Protein AF-D3F0Y3-F1 (afdb_monomer)

Organism: Conexibacter woesei (strain DSM 14684 / CCUG 47730 / CIP 108061 / JCM 11494 / NBRC 100937 / ID131577) (NCBI:txid469383)

Mean predicted aligned error: 13.03 Å

Secondary structure (DSSP, 8-state):
-------------------HHHHHHHHHHHHHHHHHHHHHHHHHHHHHTT--TTS------SS----SS-PPPHHHHHHHHHHHHHHHHHHHHHHHHHHHHHHHHHHHHHHHHH-TTSSTT-EEETGGGT--SS-EEEEEETTTHHHHHTT-EEEEEE-------S-S--S-------

Structure (mmCIF, N/CA/C/O backbone):
data_AF-D3F0Y3-F1
#
_entry.id   AF-D3F0Y3-F1
#
loop_
_atom_site.group_PDB
_atom_site.id
_atom_site.type_symbol
_atom_site.label_atom_id
_atom_site.label_alt_id
_atom_site.label_comp_id
_atom_site.label_asym_id
_atom_site.label_entity_id
_atom_site.label_seq_id
_atom_site.pdbx_PDB_ins_code
_atom_site.Cartn_x
_atom_site.Cartn_y
_atom_site.Cartn_z
_atom_site.occupancy
_atom_site.B_iso_or_equiv
_atom_site.auth_seq_id
_atom_site.auth_comp_id
_atom_site.auth_asym_id
_atom_site.auth_atom_id
_atom_site.pdbx_PDB_model_num
ATOM 1 N N . MET A 1 1 ? -73.110 6.733 62.987 1.00 37.97 1 MET A N 1
ATOM 2 C CA . MET A 1 1 ? -72.573 5.367 63.111 1.00 37.97 1 MET A CA 1
ATOM 3 C C . MET A 1 1 ? -72.425 4.852 61.688 1.00 37.97 1 MET A C 1
ATOM 5 O O . MET A 1 1 ? -73.441 4.652 61.049 1.00 37.97 1 MET A O 1
ATOM 9 N N . GLU A 1 2 ? -71.276 4.757 61.039 1.00 37.34 2 GLU A N 1
ATOM 10 C CA . GLU A 1 2 ? -69.860 5.000 61.333 1.00 37.34 2 GLU A CA 1
ATOM 11 C C . GLU A 1 2 ? -69.213 4.967 59.925 1.00 37.34 2 GLU A C 1
ATOM 13 O O . GLU A 1 2 ? -69.544 4.089 59.139 1.00 37.34 2 GLU A O 1
ATOM 18 N N . SER A 1 3 ? -68.598 6.058 59.464 1.00 44.47 3 SER A N 1
ATOM 19 C CA . SER A 1 3 ? -67.136 6.188 59.329 1.00 44.47 3 SER A CA 1
ATOM 20 C C . SER A 1 3 ? -66.546 5.600 58.031 1.00 44.47 3 SER A C 1
ATOM 22 O O . SER A 1 3 ? -66.637 4.401 57.820 1.00 44.47 3 SER A O 1
ATOM 24 N N . VAL A 1 4 ? -65.918 6.491 57.235 1.00 50.75 4 VAL A N 1
ATOM 25 C CA . VAL A 1 4 ? -64.540 6.397 56.680 1.00 50.75 4 VAL A CA 1
ATOM 26 C C . VAL A 1 4 ? -64.285 5.183 55.751 1.00 50.75 4 VAL A C 1
ATOM 28 O O . VAL A 1 4 ? -64.561 4.044 56.083 1.00 50.75 4 VAL A O 1
ATOM 31 N N . ILE A 1 5 ? -63.796 5.339 54.518 1.00 49.31 5 ILE A N 1
ATOM 32 C CA . ILE A 1 5 ? -62.401 5.659 54.187 1.00 49.31 5 ILE A CA 1
ATOM 33 C C . ILE A 1 5 ? -62.346 6.305 52.792 1.00 49.31 5 ILE A C 1
ATOM 35 O O . ILE A 1 5 ? -62.709 5.700 51.784 1.00 49.31 5 ILE A O 1
ATOM 39 N N . ASP A 1 6 ? -61.827 7.527 52.776 1.00 48.00 6 ASP A N 1
ATOM 40 C CA . ASP A 1 6 ? -61.150 8.171 51.656 1.00 48.00 6 ASP A CA 1
ATOM 41 C C . ASP A 1 6 ? -59.886 7.354 51.318 1.00 48.00 6 ASP A C 1
ATOM 43 O O . ASP A 1 6 ? -58.995 7.222 52.160 1.00 48.00 6 ASP A O 1
ATOM 47 N N . GLN A 1 7 ? -59.828 6.726 50.139 1.00 55.19 7 GLN A N 1
ATOM 48 C CA . GLN A 1 7 ? -58.597 6.100 49.648 1.00 55.19 7 GLN A CA 1
ATOM 49 C C . GLN A 1 7 ? -57.903 7.056 48.674 1.00 55.19 7 GLN A C 1
ATOM 51 O O . GLN A 1 7 ? -58.378 7.226 47.548 1.00 55.19 7 GLN A O 1
ATOM 56 N N . PRO A 1 8 ? -56.748 7.638 49.043 1.00 44.31 8 PRO A N 1
ATOM 57 C CA . PRO A 1 8 ? -55.909 8.315 48.075 1.00 44.31 8 PRO A CA 1
ATOM 58 C C . PRO A 1 8 ? -55.282 7.255 47.166 1.00 44.31 8 PRO A C 1
ATOM 60 O O . PRO A 1 8 ? -54.477 6.433 47.606 1.00 44.31 8 PRO A O 1
ATOM 63 N N . MET A 1 9 ? -55.634 7.287 45.881 1.00 37.56 9 MET A N 1
ATOM 64 C CA . MET A 1 9 ? -54.893 6.591 44.830 1.00 37.56 9 MET A CA 1
ATOM 65 C C . MET A 1 9 ? -53.525 7.264 44.708 1.00 37.56 9 MET A C 1
ATOM 67 O O . MET A 1 9 ? -53.317 8.193 43.927 1.00 37.56 9 MET A O 1
ATOM 71 N N . THR A 1 10 ? -52.585 6.825 45.537 1.00 48.41 10 THR A N 1
ATOM 72 C CA . THR A 1 10 ? -51.172 7.130 45.382 1.00 48.41 10 THR A CA 1
ATOM 73 C C . THR A 1 10 ? -50.726 6.540 44.050 1.00 48.41 10 THR A C 1
ATOM 75 O O . THR A 1 10 ? -50.610 5.327 43.881 1.00 48.41 10 THR A O 1
ATOM 78 N N . HIS A 1 11 ? -50.485 7.412 43.071 1.00 44.78 11 HIS A N 1
ATOM 79 C CA . HIS A 1 11 ? -49.671 7.080 41.912 1.00 44.78 11 HIS A CA 1
ATOM 80 C C . HIS A 1 11 ? -48.287 6.693 42.433 1.00 44.78 11 HIS A C 1
ATOM 82 O O . HIS A 1 11 ? -47.424 7.545 42.634 1.00 44.78 11 HIS A O 1
ATOM 88 N N . ALA A 1 12 ? -48.098 5.401 42.703 1.00 49.62 12 ALA A N 1
ATOM 89 C CA . ALA A 1 12 ? -46.791 4.828 42.931 1.00 49.62 12 ALA A CA 1
ATOM 90 C C . ALA A 1 12 ? -45.991 5.063 41.651 1.00 49.62 12 ALA A C 1
ATOM 92 O O . ALA A 1 12 ? -46.172 4.384 40.639 1.00 49.62 12 ALA A O 1
ATOM 93 N N . THR A 1 13 ? -45.138 6.078 41.688 1.00 50.03 13 THR A N 1
ATOM 94 C CA . THR A 1 13 ? -44.023 6.245 40.773 1.00 50.03 13 THR A CA 1
ATOM 95 C C . THR A 1 13 ? -43.267 4.923 40.778 1.00 50.03 13 THR A C 1
ATOM 97 O O . THR A 1 13 ? -42.561 4.598 41.730 1.00 50.03 13 THR A O 1
ATOM 100 N N . HIS A 1 14 ? -43.467 4.111 39.739 1.00 54.00 14 HIS A N 1
ATOM 101 C CA . HIS A 1 14 ? -42.553 3.028 39.417 1.00 54.00 14 HIS A CA 1
ATOM 102 C C . HIS A 1 14 ? -41.219 3.682 39.089 1.00 54.00 14 HIS A C 1
ATOM 104 O O . HIS A 1 14 ? -40.963 4.070 37.947 1.00 54.00 14 HIS A O 1
ATOM 110 N N . ASP A 1 15 ? -40.400 3.849 40.123 1.00 48.84 15 ASP A N 1
ATOM 111 C CA . ASP A 1 15 ? -38.988 4.103 39.962 1.00 48.84 15 ASP A CA 1
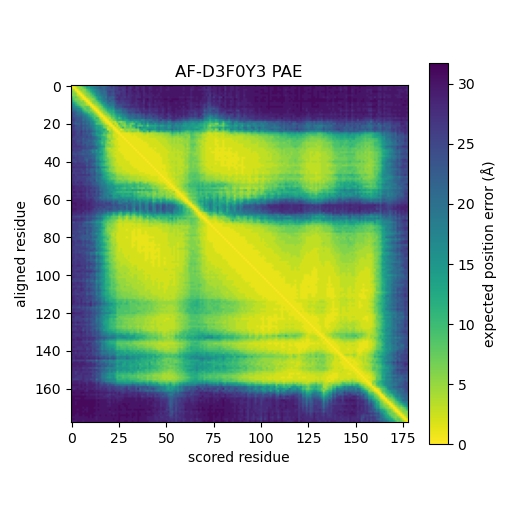ATOM 112 C C . ASP A 1 15 ? -38.444 2.939 39.136 1.00 48.84 15 ASP A C 1
ATOM 114 O O . ASP A 1 15 ? -38.472 1.772 39.539 1.00 48.84 15 ASP A O 1
ATOM 118 N N . ARG A 1 16 ? -38.118 3.240 37.881 1.00 58.75 16 ARG A N 1
ATOM 119 C CA . ARG A 1 16 ? -37.807 2.264 36.840 1.00 58.75 16 ARG A CA 1
ATOM 120 C C . ARG A 1 16 ? -36.371 1.790 37.062 1.00 58.75 16 ARG A C 1
ATOM 122 O O . ARG A 1 16 ? -35.486 2.058 36.255 1.00 58.75 16 ARG A O 1
ATOM 129 N N . VAL A 1 17 ? -36.126 1.102 38.174 1.00 61.03 17 VAL A N 1
ATOM 130 C CA . VAL A 1 17 ? -34.828 0.494 38.469 1.00 61.03 17 VAL A CA 1
ATOM 131 C C . VAL A 1 17 ? -34.650 -0.671 37.501 1.00 61.03 17 VAL A C 1
ATOM 133 O O . VAL A 1 17 ? -35.243 -1.739 37.654 1.00 61.03 17 VAL A O 1
ATOM 136 N N . ALA A 1 18 ? -33.879 -0.441 36.438 1.00 62.22 18 ALA A N 1
ATOM 137 C CA . ALA A 1 18 ? -33.505 -1.495 35.509 1.00 62.22 18 ALA A CA 1
ATOM 138 C C . ALA A 1 18 ? -32.805 -2.629 36.282 1.00 62.22 18 ALA A C 1
ATOM 140 O O . ALA A 1 18 ? -31.999 -2.357 37.176 1.00 62.22 18 ALA A O 1
ATOM 141 N N . PRO A 1 19 ? -33.086 -3.902 35.963 1.00 64.31 19 PRO A N 1
ATOM 142 C CA . PRO A 1 19 ? -32.527 -5.003 36.726 1.00 64.31 19 PRO A CA 1
ATOM 143 C C . PRO A 1 19 ? -31.003 -5.080 36.543 1.00 64.31 19 PRO A C 1
ATOM 145 O O . PRO A 1 19 ? -30.489 -4.976 35.431 1.00 64.31 19 PRO A O 1
ATOM 148 N N . VAL A 1 20 ? -30.285 -5.298 37.648 1.00 66.25 20 VAL A N 1
ATOM 149 C CA . VAL A 1 20 ? -28.810 -5.271 37.755 1.00 66.25 20 VAL A CA 1
ATOM 150 C C . VAL A 1 20 ? -28.099 -6.205 36.763 1.00 66.25 20 VAL A C 1
ATOM 152 O O . VAL A 1 20 ? -27.000 -5.910 36.307 1.00 66.25 20 VAL A O 1
ATOM 155 N N . TRP A 1 21 ? -28.721 -7.314 36.356 1.00 59.28 21 TRP A N 1
ATOM 156 C CA . TRP A 1 21 ? -28.137 -8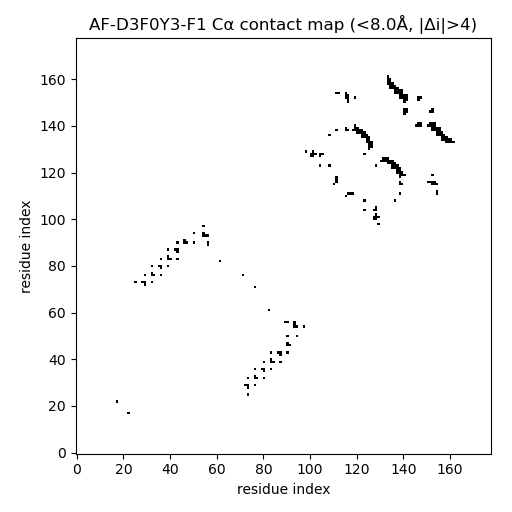.199 35.343 1.00 59.28 21 TRP A CA 1
ATOM 157 C C . TRP A 1 21 ? -27.986 -7.512 33.977 1.00 59.28 21 TRP A C 1
ATOM 159 O O . TRP A 1 21 ? -27.002 -7.759 33.287 1.00 59.28 21 TRP A O 1
ATOM 169 N N . ARG A 1 22 ? -28.898 -6.598 33.610 1.00 72.62 22 ARG A N 1
ATOM 170 C CA . ARG A 1 22 ? -28.839 -5.858 32.340 1.00 72.62 22 ARG A CA 1
ATOM 171 C C . ARG A 1 22 ? -27.674 -4.868 32.336 1.00 72.62 22 ARG A C 1
ATOM 173 O O . ARG A 1 22 ? -27.013 -4.712 31.318 1.00 72.62 22 ARG A O 1
ATOM 180 N N . THR A 1 23 ? -27.391 -4.229 33.472 1.00 73.75 23 THR A N 1
ATOM 181 C CA . THR A 1 23 ? -26.266 -3.288 33.596 1.00 73.75 23 THR A CA 1
ATOM 182 C C . THR A 1 23 ? -24.918 -4.007 33.683 1.00 73.75 23 THR A C 1
ATOM 184 O O . THR A 1 23 ? -23.934 -3.516 33.130 1.00 73.75 23 THR A O 1
ATOM 187 N N . ILE A 1 24 ? -24.861 -5.186 34.317 1.00 75.00 24 ILE A N 1
ATOM 188 C CA . ILE A 1 24 ? -23.666 -6.048 34.328 1.00 75.00 24 ILE A CA 1
ATOM 189 C C . ILE A 1 24 ? -23.347 -6.557 32.917 1.00 75.00 24 ILE A C 1
ATOM 191 O O . ILE A 1 24 ? -22.182 -6.510 32.514 1.00 75.00 24 ILE A O 1
ATOM 195 N N . ASP A 1 25 ? -24.360 -6.995 32.166 1.00 85.94 25 ASP A N 1
ATOM 196 C CA . ASP A 1 25 ? -24.207 -7.453 30.782 1.00 85.94 25 ASP A CA 1
ATOM 197 C C . ASP A 1 25 ? -23.761 -6.306 29.862 1.00 85.94 25 ASP A C 1
ATOM 199 O O . ASP A 1 25 ? -22.777 -6.426 29.135 1.00 85.94 25 ASP A O 1
ATOM 203 N N . GLU A 1 26 ? -24.360 -5.119 30.000 1.00 88.88 26 GLU A N 1
ATOM 204 C CA . GLU A 1 26 ? -23.919 -3.936 29.255 1.00 88.88 26 GLU A CA 1
ATOM 205 C C . GLU A 1 26 ? -22.475 -3.535 29.602 1.00 88.88 26 GLU A C 1
ATOM 207 O O . GLU A 1 26 ? -21.684 -3.201 28.717 1.00 88.88 26 GLU A O 1
ATOM 212 N N . ALA A 1 27 ? -22.088 -3.596 30.880 1.00 88.38 27 ALA A N 1
ATOM 213 C CA . ALA A 1 27 ? -20.715 -3.321 31.293 1.00 88.38 27 ALA A CA 1
ATOM 214 C C . ALA A 1 27 ? -19.728 -4.348 30.715 1.00 88.38 27 ALA A C 1
ATOM 216 O O . ALA A 1 27 ? -18.614 -3.976 30.332 1.00 88.38 27 ALA A O 1
ATOM 217 N N . ALA A 1 28 ? -20.118 -5.623 30.630 1.00 91.12 28 ALA A N 1
ATOM 218 C CA . ALA A 1 28 ? -19.328 -6.667 29.985 1.00 91.12 28 ALA A CA 1
ATOM 219 C C . ALA A 1 28 ? -19.212 -6.436 28.471 1.00 91.12 28 ALA A C 1
ATOM 221 O O . ALA A 1 28 ? -18.095 -6.402 27.953 1.00 91.12 28 ALA A O 1
ATOM 222 N N . ALA A 1 29 ? -20.325 -6.170 27.785 1.00 92.06 29 ALA A N 1
ATOM 223 C CA . ALA A 1 29 ? -20.359 -5.846 26.360 1.00 92.06 29 ALA A CA 1
ATOM 224 C C . ALA A 1 29 ? -19.486 -4.625 26.035 1.00 92.06 29 ALA A C 1
ATOM 226 O O . ALA A 1 29 ? -18.678 -4.651 25.105 1.00 92.06 29 ALA A O 1
ATOM 227 N N . ARG A 1 30 ? -19.557 -3.580 26.867 1.00 93.75 30 ARG A N 1
ATOM 228 C CA . ARG A 1 30 ? -18.729 -2.377 26.738 1.00 93.75 30 ARG A CA 1
ATOM 229 C C . ARG A 1 30 ? -17.237 -2.679 26.876 1.00 93.75 30 ARG A C 1
ATOM 231 O O . ARG A 1 30 ? -16.447 -2.142 26.103 1.00 93.75 30 ARG A O 1
ATOM 238 N N . ARG A 1 31 ? -16.834 -3.518 27.841 1.00 93.38 31 ARG A N 1
ATOM 239 C CA . ARG A 1 31 ? -15.428 -3.944 27.990 1.00 93.38 31 ARG A CA 1
ATOM 240 C C . ARG A 1 31 ? -14.949 -4.704 26.753 1.00 93.38 31 ARG A C 1
ATOM 242 O O . ARG A 1 31 ? -13.877 -4.394 26.243 1.00 93.38 31 ARG A O 1
ATOM 249 N N . THR A 1 32 ? -15.761 -5.626 26.240 1.00 95.56 32 THR A N 1
ATOM 250 C CA . THR A 1 32 ? -15.446 -6.388 25.025 1.00 95.56 32 THR A CA 1
ATOM 251 C C . THR A 1 32 ? -15.288 -5.480 23.807 1.00 95.56 32 THR A C 1
ATOM 253 O O . THR A 1 32 ? -14.291 -5.589 23.097 1.00 95.56 32 THR A O 1
ATOM 256 N N . LEU A 1 33 ? -16.218 -4.547 23.573 1.00 94.94 33 LEU A N 1
ATOM 257 C CA . LEU A 1 33 ? -16.119 -3.612 22.447 1.00 94.94 33 LEU A CA 1
ATOM 258 C C . LEU A 1 33 ? -14.893 -2.705 22.550 1.00 94.94 33 LEU A C 1
ATOM 260 O O . LEU A 1 33 ? -14.225 -2.482 21.547 1.00 94.94 33 LEU A O 1
ATOM 264 N N . ARG A 1 34 ? -14.551 -2.217 23.748 1.00 94.38 34 ARG A N 1
ATOM 265 C CA . ARG A 1 34 ? -13.326 -1.423 23.943 1.00 94.38 34 ARG A CA 1
ATOM 266 C C . ARG A 1 34 ? -12.070 -2.213 23.591 1.00 94.38 34 ARG A C 1
ATOM 268 O O . ARG A 1 34 ? -11.218 -1.680 22.894 1.00 94.38 34 ARG A O 1
ATOM 275 N N . ALA A 1 35 ? -11.994 -3.480 23.996 1.00 96.38 35 ALA A N 1
ATOM 276 C CA . ALA A 1 35 ? -10.880 -4.349 23.621 1.00 96.38 35 ALA A CA 1
ATOM 277 C C . ALA A 1 35 ? -10.813 -4.587 22.098 1.00 96.38 35 ALA A C 1
ATOM 279 O O . ALA A 1 35 ? -9.729 -4.655 21.523 1.00 96.38 35 ALA A O 1
ATOM 280 N N . GLN A 1 36 ? -11.964 -4.687 21.421 1.00 97.38 36 GLN A N 1
ATOM 281 C CA . GLN A 1 36 ? -12.012 -4.780 19.956 1.00 97.38 36 GLN A CA 1
ATOM 282 C C . GLN A 1 36 ? -11.519 -3.494 19.283 1.00 97.38 36 GLN A C 1
ATOM 284 O O . GLN A 1 36 ? -10.718 -3.572 18.354 1.00 97.38 36 GLN A O 1
ATOM 289 N N . VAL A 1 37 ? -11.965 -2.329 19.760 1.00 94.88 37 VAL A N 1
ATOM 290 C CA . VAL A 1 37 ? -11.523 -1.014 19.269 1.00 94.88 37 VAL A CA 1
ATOM 291 C C . VAL A 1 37 ? -10.014 -0.863 19.442 1.00 94.88 37 VAL A C 1
ATOM 293 O O . VAL A 1 37 ? -9.325 -0.616 18.459 1.00 94.88 37 VAL A O 1
ATOM 296 N N . GLU A 1 38 ? -9.484 -1.124 20.637 1.00 95.94 38 GLU A N 1
ATOM 297 C CA . GLU A 1 38 ? -8.045 -1.040 20.925 1.00 95.94 38 GLU A CA 1
ATOM 298 C C . GLU A 1 38 ? -7.217 -1.938 19.993 1.00 95.94 38 GLU A C 1
ATOM 300 O O . GLU A 1 38 ? -6.177 -1.532 19.462 1.00 95.94 38 GLU A O 1
ATOM 305 N N . LYS A 1 39 ? -7.699 -3.160 19.734 1.00 97.56 39 LYS A N 1
ATOM 306 C CA . LYS A 1 39 ? -7.061 -4.076 18.786 1.00 97.56 39 LYS A CA 1
ATOM 307 C C . LYS A 1 39 ? -7.046 -3.500 17.367 1.00 97.56 39 LYS A C 1
ATOM 309 O O . LYS A 1 39 ? -6.000 -3.530 16.719 1.00 97.56 39 LYS A O 1
ATOM 314 N N . LEU A 1 40 ? -8.177 -2.985 16.885 1.00 96.44 40 LEU A N 1
ATOM 315 C CA . LEU A 1 40 ? -8.288 -2.409 15.542 1.00 96.44 40 LEU A CA 1
ATOM 316 C C . LEU A 1 40 ? -7.430 -1.148 15.386 1.00 96.44 40 LEU A C 1
ATOM 318 O O . LEU A 1 40 ? -6.735 -1.018 14.382 1.00 96.44 40 LEU A O 1
ATOM 322 N N . GLU A 1 41 ? -7.418 -0.260 16.381 1.00 94.81 41 GLU A N 1
ATOM 323 C CA . GLU A 1 41 ? -6.560 0.932 16.403 1.00 94.81 41 GLU A CA 1
ATOM 324 C C . GLU A 1 41 ? -5.080 0.549 16.354 1.00 94.81 41 GLU A C 1
ATOM 326 O O . GLU A 1 41 ? -4.318 1.102 15.561 1.00 94.81 41 GLU A O 1
ATOM 331 N N . THR A 1 42 ? -4.682 -0.450 17.146 1.00 96.56 42 THR A N 1
ATOM 332 C CA . THR A 1 42 ? -3.309 -0.968 17.153 1.00 96.56 42 THR A CA 1
ATOM 333 C C . THR A 1 42 ? -2.921 -1.546 15.793 1.00 96.56 42 THR A C 1
ATOM 335 O O . THR A 1 42 ? -1.826 -1.287 15.289 1.00 96.56 42 THR A O 1
ATOM 338 N N . GLU A 1 43 ? -3.797 -2.342 15.179 1.00 96.50 43 GLU A N 1
ATOM 339 C CA . GLU A 1 43 ? -3.556 -2.908 13.848 1.00 96.50 43 GLU A CA 1
ATOM 340 C C . GLU A 1 43 ? -3.474 -1.822 12.770 1.00 96.50 43 GLU A C 1
ATOM 342 O O . GLU A 1 43 ? -2.580 -1.874 11.922 1.00 96.50 43 GLU A O 1
ATOM 347 N N . LEU A 1 44 ? -4.355 -0.822 12.826 1.00 93.19 44 LEU A N 1
ATOM 348 C CA . LEU A 1 44 ? -4.355 0.303 11.898 1.00 93.19 44 LEU A CA 1
ATOM 349 C C . LEU A 1 44 ? -3.063 1.115 12.031 1.00 93.19 44 LEU A C 1
ATOM 351 O O . LEU A 1 44 ? -2.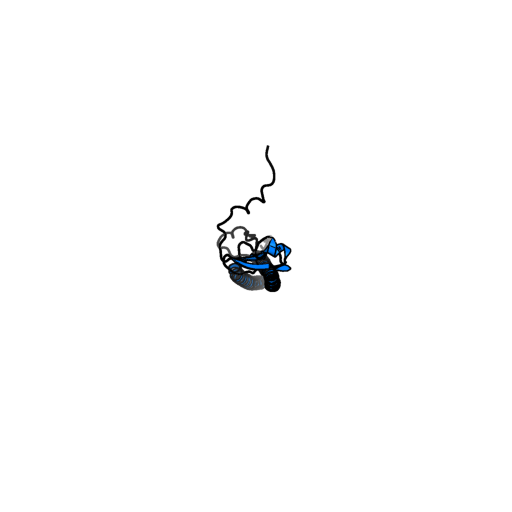369 1.304 11.036 1.00 93.19 44 LEU A O 1
ATOM 355 N N . ALA A 1 45 ? -2.673 1.492 13.252 1.00 91.31 45 ALA A N 1
ATOM 356 C CA . ALA A 1 45 ? -1.441 2.234 13.520 1.00 91.31 45 ALA A CA 1
ATOM 357 C C . ALA A 1 45 ? -0.190 1.514 12.985 1.00 91.31 45 ALA A C 1
ATOM 359 O O . ALA A 1 45 ? 0.697 2.149 12.412 1.00 91.31 45 ALA A O 1
ATOM 360 N N . ARG A 1 46 ? -0.134 0.178 13.105 1.00 94.69 46 ARG A N 1
ATOM 361 C CA . ARG A 1 46 ? 0.962 -0.635 12.545 1.00 94.69 46 ARG A CA 1
ATOM 362 C C . ARG A 1 46 ? 1.034 -0.558 11.022 1.00 94.69 46 ARG A C 1
ATOM 364 O O . ARG A 1 46 ? 2.132 -0.544 10.469 1.00 94.69 46 ARG A O 1
ATOM 371 N N . LEU A 1 47 ? -0.107 -0.547 10.335 1.00 92.75 47 LEU A N 1
ATOM 372 C CA . LEU A 1 47 ? -0.134 -0.485 8.873 1.00 92.75 47 LEU A CA 1
ATOM 373 C C . LEU A 1 47 ? 0.085 0.930 8.341 1.00 92.75 47 LEU A C 1
ATOM 375 O O . LEU A 1 47 ? 0.670 1.065 7.267 1.00 92.75 47 LEU A O 1
ATOM 379 N N . THR A 1 48 ? -0.290 1.966 9.092 1.00 87.94 48 THR A N 1
ATOM 380 C CA . THR A 1 48 ? -0.144 3.365 8.667 1.00 87.94 48 THR A CA 1
ATOM 381 C C . THR A 1 48 ? 1.295 3.746 8.323 1.00 87.94 48 THR A C 1
ATOM 383 O O . THR A 1 48 ? 1.520 4.477 7.365 1.00 87.94 48 THR A O 1
ATOM 386 N N . VAL A 1 49 ? 2.293 3.177 9.005 1.00 89.81 49 VAL A N 1
ATOM 387 C CA . VAL A 1 49 ? 3.721 3.425 8.709 1.00 89.81 49 VAL A CA 1
ATOM 388 C C . VAL A 1 49 ? 4.132 2.952 7.304 1.00 89.81 49 VAL A C 1
ATOM 390 O O . VAL A 1 49 ? 5.116 3.431 6.747 1.00 89.81 49 VAL A O 1
ATOM 393 N N . ARG A 1 50 ? 3.391 2.014 6.702 1.00 89.12 50 ARG A N 1
ATOM 394 C CA . ARG A 1 50 ? 3.685 1.468 5.365 1.00 89.12 50 ARG A CA 1
ATOM 395 C C . ARG A 1 50 ? 3.051 2.270 4.232 1.00 89.12 50 ARG A C 1
ATOM 397 O O . ARG A 1 50 ? 3.303 1.956 3.068 1.00 89.12 50 ARG A O 1
ATOM 404 N N . ILE A 1 51 ? 2.202 3.232 4.565 1.00 88.06 51 ILE A N 1
ATOM 405 C CA . ILE A 1 51 ? 1.379 3.967 3.613 1.00 88.06 51 ILE A CA 1
ATOM 406 C C . ILE A 1 51 ? 2.182 5.132 3.052 1.00 88.06 51 ILE A C 1
ATOM 408 O O . ILE A 1 51 ? 2.907 5.828 3.759 1.00 88.06 51 ILE A O 1
ATOM 412 N N . THR A 1 52 ? 2.047 5.333 1.752 1.00 82.94 52 THR A N 1
ATOM 413 C CA . THR A 1 52 ? 2.676 6.409 0.994 1.00 82.94 52 THR A CA 1
ATOM 414 C C . THR A 1 52 ? 1.596 7.334 0.429 1.00 82.94 52 THR A C 1
ATOM 416 O O . THR A 1 52 ? 0.467 6.888 0.241 1.00 82.94 52 THR A O 1
ATOM 419 N N . PRO A 1 53 ? 1.910 8.590 0.057 1.00 78.94 53 PRO A N 1
ATOM 420 C CA . PRO A 1 53 ? 0.940 9.483 -0.591 1.00 78.94 53 PRO A CA 1
ATOM 421 C C . PRO A 1 53 ? 0.320 8.939 -1.891 1.00 78.94 53 PRO A C 1
ATOM 423 O O . PRO A 1 53 ? -0.652 9.494 -2.390 1.00 78.94 53 PRO A O 1
ATOM 426 N N . ARG A 1 54 ? 0.900 7.880 -2.473 1.00 77.00 54 ARG A N 1
ATOM 427 C CA . ARG A 1 54 ? 0.389 7.205 -3.672 1.00 77.00 54 ARG A CA 1
ATOM 428 C C . ARG A 1 54 ? -0.697 6.173 -3.356 1.00 77.00 54 ARG A C 1
ATOM 430 O O . ARG A 1 54 ? -1.453 5.799 -4.248 1.00 77.00 54 ARG A O 1
ATOM 437 N N . ASP A 1 55 ? -0.767 5.707 -2.116 1.00 81.25 55 ASP A N 1
ATOM 438 C CA . ASP A 1 55 ? -1.845 4.847 -1.655 1.00 81.25 55 ASP A CA 1
ATOM 439 C C . ASP A 1 55 ? -3.066 5.761 -1.440 1.00 81.25 55 ASP A C 1
ATOM 441 O O . ASP A 1 55 ? -3.090 6.557 -0.503 1.00 81.25 55 ASP A O 1
ATOM 445 N N . ALA A 1 56 ? -4.035 5.719 -2.363 1.00 75.00 56 ALA A N 1
ATOM 446 C CA . ALA A 1 56 ? -5.208 6.601 -2.412 1.00 75.00 56 ALA A CA 1
ATOM 447 C C . ALA A 1 56 ? -6.216 6.295 -1.287 1.00 75.00 56 ALA A C 1
ATOM 449 O O . ALA A 1 56 ? -7.335 5.844 -1.524 1.00 75.00 56 ALA A O 1
ATOM 450 N N . ILE A 1 57 ? -5.785 6.493 -0.045 1.00 78.81 57 ILE A N 1
ATOM 451 C CA . ILE A 1 57 ? -6.541 6.183 1.162 1.00 78.81 57 ILE A CA 1
ATOM 452 C C . ILE A 1 57 ? -7.168 7.473 1.682 1.00 78.81 57 ILE A C 1
ATOM 454 O O . ILE A 1 57 ? -6.471 8.454 1.949 1.00 78.81 57 ILE A O 1
ATOM 458 N N . ASP A 1 58 ? -8.489 7.460 1.833 1.00 77.00 58 ASP A N 1
ATOM 459 C CA . ASP A 1 58 ? -9.224 8.544 2.474 1.00 77.00 58 ASP A CA 1
ATOM 460 C C . ASP A 1 58 ? -9.027 8.488 3.996 1.00 77.00 58 ASP A C 1
ATOM 462 O O . ASP A 1 58 ? -9.508 7.579 4.674 1.00 77.00 58 ASP A O 1
ATOM 466 N N . TRP A 1 59 ? -8.304 9.475 4.528 1.00 71.12 59 TRP A N 1
ATOM 467 C CA . TRP A 1 59 ? -8.069 9.650 5.965 1.00 71.12 59 TRP A CA 1
ATOM 468 C C . TRP A 1 59 ? -9.037 10.631 6.621 1.00 71.12 59 TRP A C 1
ATOM 470 O O . TRP A 1 59 ? -8.860 10.963 7.797 1.00 71.12 59 TRP A O 1
ATOM 480 N N . SER A 1 60 ? -10.034 11.123 5.881 1.00 68.19 60 SER A N 1
ATOM 481 C CA . SER A 1 60 ? -10.981 12.099 6.403 1.00 68.19 60 SER A CA 1
ATOM 482 C C . SER A 1 60 ? -11.646 11.548 7.665 1.00 68.19 60 SER A C 1
ATOM 484 O O . SER A 1 60 ? -12.116 10.405 7.668 1.00 68.19 60 SER A O 1
ATOM 486 N N . PRO A 1 61 ? -11.693 12.319 8.766 1.00 59.09 61 PRO A N 1
ATOM 487 C CA . PRO A 1 61 ? -12.370 11.878 9.974 1.00 59.09 61 PRO A CA 1
ATOM 488 C C . PRO A 1 61 ? -13.853 11.631 9.670 1.00 59.09 61 PRO A C 1
ATOM 490 O O . PRO A 1 61 ? -14.630 12.572 9.539 1.00 59.09 61 PRO A O 1
ATOM 493 N N . ARG A 1 62 ? -14.263 10.361 9.570 1.00 64.56 62 ARG A N 1
ATOM 494 C CA . ARG A 1 62 ? -15.679 9.992 9.371 1.00 64.56 62 ARG A CA 1
ATOM 495 C C . ARG A 1 62 ? -16.534 10.226 10.619 1.00 64.56 62 ARG A C 1
ATOM 497 O O . ARG A 1 62 ? -17.756 10.269 10.542 1.00 64.56 62 ARG A O 1
ATOM 504 N N . MET A 1 63 ? -15.889 10.440 11.764 1.00 57.06 63 MET A N 1
ATOM 505 C CA . MET A 1 63 ? -16.513 10.863 13.012 1.00 57.06 63 MET A CA 1
ATOM 506 C C . MET A 1 63 ? -15.997 12.259 13.362 1.00 57.06 63 MET A C 1
ATOM 508 O O . MET A 1 63 ? -14.806 12.447 13.614 1.00 57.06 63 MET A O 1
ATOM 512 N N . SER A 1 64 ? -16.899 13.243 13.363 1.00 49.62 64 SER A N 1
ATOM 513 C CA . SER A 1 64 ? -16.642 14.582 13.893 1.00 49.62 64 SER A CA 1
ATOM 514 C C . SER A 1 64 ? -16.061 14.489 15.303 1.00 49.62 64 SER A C 1
ATOM 516 O O . SER A 1 64 ? -16.504 13.656 16.093 1.00 49.62 64 SER A O 1
ATOM 518 N N . ALA A 1 65 ? -15.085 15.354 15.587 1.00 51.47 65 ALA A N 1
ATOM 519 C CA . ALA A 1 65 ? -14.474 15.603 16.889 1.00 51.47 65 ALA A CA 1
ATOM 520 C C . ALA A 1 65 ? -15.290 15.047 18.072 1.00 51.47 65 ALA A C 1
ATOM 522 O O . ALA A 1 65 ? -16.386 15.518 18.394 1.00 51.47 65 ALA A O 1
ATOM 523 N N . LEU A 1 66 ? -14.751 14.003 18.702 1.00 55.53 66 LEU A N 1
ATOM 524 C CA . LEU A 1 66 ? -15.304 13.430 19.920 1.00 55.53 66 LEU A CA 1
ATOM 525 C C . LEU A 1 66 ? -15.501 14.550 20.950 1.00 55.53 66 LEU A C 1
ATOM 527 O O . LEU A 1 66 ? -14.577 15.282 21.299 1.00 55.53 66 LEU A O 1
ATOM 531 N N . HIS A 1 67 ? -16.746 14.705 21.389 1.00 61.81 67 HIS A N 1
ATOM 532 C CA . HIS A 1 67 ? -17.167 15.741 22.320 1.00 61.81 67 HIS A CA 1
ATOM 533 C C . HIS A 1 67 ? -16.658 15.406 23.726 1.00 61.81 67 HIS A C 1
ATOM 535 O O . HIS A 1 67 ? -17.291 14.602 24.408 1.00 61.81 67 HIS A O 1
ATOM 541 N N . GLY A 1 68 ? -15.552 16.030 24.145 1.00 63.69 68 GLY A N 1
ATOM 542 C CA . GLY A 1 68 ? -15.072 16.082 25.532 1.00 63.69 68 GLY A CA 1
ATOM 543 C C . GLY A 1 68 ? -14.798 14.733 26.228 1.00 63.69 68 GLY A C 1
ATOM 544 O O . GLY A 1 68 ? -15.026 13.657 25.676 1.00 63.69 68 GLY A O 1
ATOM 545 N N . PRO A 1 69 ? -14.289 14.761 27.472 1.00 69.81 69 PRO A N 1
ATOM 546 C CA . PRO A 1 69 ? -14.079 13.557 28.269 1.00 69.81 69 PRO A CA 1
ATOM 547 C C . PRO A 1 69 ? -15.426 12.996 28.752 1.00 69.81 69 PRO A C 1
ATOM 549 O O . PRO A 1 69 ? -15.920 13.354 29.819 1.00 69.81 69 PRO A O 1
ATOM 552 N N . ARG A 1 70 ? -16.031 12.102 27.961 1.00 80.12 70 ARG A N 1
ATOM 553 C CA . ARG A 1 70 ? -17.248 11.362 28.330 1.00 80.12 70 ARG A CA 1
ATOM 554 C C . ARG A 1 70 ? -17.100 9.865 28.095 1.00 80.12 70 ARG A C 1
ATOM 556 O O . ARG A 1 70 ? -16.374 9.421 27.208 1.00 80.12 70 ARG A O 1
ATOM 563 N N . LEU A 1 71 ? -17.827 9.074 28.879 1.00 78.50 71 LEU A N 1
ATOM 564 C CA . LEU A 1 71 ? -17.946 7.641 28.629 1.00 78.50 71 LEU A CA 1
ATOM 565 C C . LEU A 1 71 ? -18.837 7.417 27.402 1.00 78.50 71 LEU A C 1
ATOM 567 O O . LEU A 1 71 ? -19.992 7.831 27.391 1.00 78.50 71 LEU A O 1
ATOM 571 N N . LEU A 1 72 ? -18.293 6.748 26.386 1.00 84.12 72 LEU A N 1
ATOM 572 C CA . LEU A 1 72 ? -19.045 6.339 25.201 1.00 84.12 72 LEU A CA 1
ATOM 573 C C . LEU A 1 72 ? -20.084 5.264 25.541 1.00 84.12 72 LEU A C 1
ATOM 575 O O . LEU A 1 72 ? -19.789 4.320 26.288 1.00 84.12 72 LEU A O 1
ATOM 579 N N . GLY A 1 73 ? -21.276 5.405 24.960 1.00 85.38 73 GLY A N 1
ATOM 580 C CA . GLY A 1 73 ? -22.319 4.381 24.984 1.00 85.38 73 GLY A CA 1
ATOM 581 C C . GLY A 1 73 ? -21.991 3.184 24.082 1.00 85.38 73 GLY A C 1
ATOM 582 O O . GLY A 1 73 ? -21.063 3.231 23.274 1.00 85.38 73 GLY A O 1
ATOM 583 N N . LEU A 1 74 ? -22.774 2.104 24.193 1.00 90.50 74 LEU A N 1
ATOM 584 C CA . LEU A 1 74 ? -22.549 0.867 23.429 1.00 90.50 74 LEU A CA 1
ATOM 585 C C . LEU A 1 74 ? -22.604 1.103 21.908 1.00 90.50 74 LEU A C 1
ATOM 587 O O . LEU A 1 74 ? -21.637 0.815 21.213 1.00 90.50 74 LEU A O 1
ATOM 591 N N . GLY A 1 75 ? -23.668 1.743 21.411 1.00 88.94 75 GLY A N 1
ATOM 592 C CA . GLY A 1 75 ? -23.817 2.045 19.980 1.00 88.94 75 GLY A CA 1
ATOM 593 C C . GLY A 1 75 ? -22.824 3.085 19.439 1.00 88.94 75 GLY A C 1
ATOM 594 O O . GLY A 1 75 ? -22.652 3.227 18.232 1.00 88.94 75 GLY A O 1
ATOM 595 N N . GLU A 1 76 ? -22.149 3.846 20.305 1.00 89.69 76 GLU A N 1
ATOM 596 C CA . GLU A 1 76 ? -21.024 4.691 19.884 1.00 89.69 76 GLU A CA 1
ATOM 597 C C . GLU A 1 76 ? -19.759 3.859 19.687 1.00 89.69 76 GLU A C 1
ATOM 599 O O . GLU A 1 76 ? -19.072 4.029 18.684 1.00 89.69 76 GLU A O 1
ATOM 604 N N . LEU A 1 77 ? -19.486 2.922 20.599 1.00 92.06 77 LEU A N 1
ATOM 605 C CA . LEU A 1 77 ? -18.365 1.993 20.468 1.00 92.06 77 LEU A CA 1
ATOM 606 C C . LEU A 1 77 ? -18.518 1.066 19.259 1.00 92.06 77 LEU A C 1
ATOM 608 O O . LEU A 1 77 ? -17.530 0.804 18.582 1.00 92.06 77 LEU A O 1
ATOM 612 N N . GLU A 1 78 ? -19.732 0.600 18.960 1.00 93.38 78 GLU A N 1
ATOM 613 C CA . GLU A 1 78 ? -20.004 -0.206 17.761 1.00 93.38 78 GLU A CA 1
ATOM 614 C C . GLU A 1 78 ? -19.720 0.578 16.481 1.00 93.38 78 GLU A C 1
ATOM 616 O O . GLU A 1 78 ? -19.001 0.089 15.617 1.00 93.38 78 GLU A O 1
ATOM 621 N N . ARG A 1 79 ? -20.186 1.832 16.396 1.00 91.69 79 ARG A N 1
ATOM 622 C CA . ARG A 1 79 ? -19.893 2.700 15.246 1.00 91.69 79 ARG A CA 1
ATOM 623 C C . ARG A 1 79 ? -18.397 2.945 15.069 1.00 91.69 79 ARG A C 1
ATOM 625 O O . ARG A 1 79 ? -17.911 2.896 13.945 1.00 91.69 79 ARG A O 1
ATOM 632 N N . ILE A 1 80 ? -17.666 3.177 16.161 1.00 91.25 80 ILE A N 1
ATOM 633 C CA . ILE A 1 80 ? -16.205 3.343 16.115 1.00 91.25 80 ILE A CA 1
ATOM 634 C C . ILE A 1 80 ? -15.528 2.050 15.654 1.00 91.25 80 ILE A C 1
ATOM 636 O O . ILE A 1 80 ? -14.647 2.097 14.799 1.00 91.25 80 ILE A O 1
ATOM 640 N N . ARG A 1 81 ? -15.939 0.893 16.184 1.00 93.06 81 ARG A N 1
ATOM 641 C CA . ARG A 1 81 ? -15.423 -0.412 15.753 1.00 93.06 81 ARG A CA 1
ATOM 642 C C . ARG A 1 81 ? -15.636 -0.615 14.254 1.00 93.06 81 ARG A C 1
ATOM 644 O O . ARG A 1 81 ? -14.706 -1.039 13.577 1.00 93.06 81 ARG A O 1
ATOM 651 N N . ASP A 1 82 ? -16.830 -0.323 13.752 1.00 94.38 82 ASP A N 1
ATOM 652 C CA . ASP A 1 82 ? -17.182 -0.562 12.352 1.00 94.38 82 ASP A CA 1
ATOM 653 C C . ASP A 1 82 ? -16.418 0.383 11.411 1.00 94.38 82 ASP A C 1
ATOM 655 O O . ASP A 1 82 ? -15.852 -0.075 10.420 1.00 94.38 82 ASP A O 1
ATOM 659 N N . ASP A 1 83 ? -16.281 1.664 11.771 1.00 92.06 83 ASP A N 1
ATOM 660 C CA . ASP A 1 83 ? -15.449 2.633 11.039 1.00 92.06 83 ASP A CA 1
ATOM 661 C C . ASP A 1 83 ? -13.966 2.219 11.027 1.00 92.06 83 ASP A C 1
ATOM 663 O O . ASP A 1 83 ? -13.313 2.227 9.982 1.00 92.06 83 ASP A O 1
ATOM 667 N N . LEU A 1 84 ? -13.421 1.778 12.166 1.00 93.12 84 LEU A N 1
ATOM 668 C CA . LEU A 1 84 ? -12.049 1.267 12.233 1.00 93.12 84 LEU A CA 1
ATOM 669 C C . LEU A 1 84 ? -11.858 -0.004 11.401 1.00 93.12 84 LEU A C 1
ATOM 671 O O . LEU A 1 84 ? -10.831 -0.148 10.735 1.00 93.12 84 LEU A O 1
ATOM 675 N N . ALA A 1 85 ? -12.825 -0.922 11.426 1.00 94.62 85 ALA A N 1
ATOM 676 C CA . ALA A 1 85 ? -12.783 -2.145 10.635 1.00 94.62 85 ALA A CA 1
ATOM 677 C C . ALA A 1 85 ? -12.796 -1.837 9.130 1.00 94.62 85 ALA A C 1
ATOM 679 O O . ALA A 1 85 ? -12.006 -2.419 8.381 1.00 94.62 85 ALA A O 1
ATOM 680 N N . GLU A 1 86 ? -13.630 -0.889 8.698 1.00 93.12 86 GLU A N 1
ATOM 681 C CA . GLU A 1 86 ? -13.701 -0.441 7.307 1.00 93.12 86 GLU A CA 1
ATOM 682 C C . GLU A 1 86 ? -12.391 0.223 6.861 1.00 93.12 86 GLU A C 1
ATOM 684 O O . GLU A 1 86 ? -11.820 -0.151 5.834 1.00 93.12 86 GLU A O 1
ATOM 689 N N . ARG A 1 87 ? -11.843 1.143 7.666 1.00 91.44 87 ARG A N 1
ATOM 690 C CA . ARG A 1 87 ? -10.552 1.793 7.377 1.00 91.44 87 ARG A CA 1
ATOM 691 C C . ARG A 1 87 ? -9.413 0.788 7.303 1.00 91.44 87 ARG A C 1
ATOM 693 O O . ARG A 1 87 ? -8.600 0.836 6.383 1.00 91.44 87 ARG A O 1
ATOM 700 N N . LEU A 1 88 ? -9.353 -0.151 8.245 1.00 93.50 88 LEU A N 1
ATOM 701 C CA . LEU A 1 88 ? -8.336 -1.196 8.250 1.00 93.50 88 LEU A CA 1
ATOM 702 C C . LEU A 1 88 ? -8.437 -2.086 7.005 1.00 93.50 88 LEU A C 1
ATOM 704 O O . LEU A 1 88 ? -7.411 -2.463 6.435 1.00 93.50 88 LEU A O 1
ATOM 708 N N . HIS A 1 89 ? -9.656 -2.404 6.565 1.00 94.25 89 HIS A N 1
ATOM 709 C CA . HIS A 1 89 ? -9.875 -3.122 5.315 1.00 94.25 89 HIS A CA 1
ATOM 710 C C . HIS A 1 89 ? -9.371 -2.317 4.111 1.00 94.25 89 HIS A C 1
ATOM 712 O O . HIS A 1 89 ? -8.586 -2.846 3.326 1.00 94.25 89 HIS A O 1
ATOM 718 N N . ALA A 1 90 ? -9.736 -1.037 4.004 1.00 92.06 90 ALA A N 1
ATOM 719 C CA . ALA A 1 90 ? -9.296 -0.162 2.918 1.00 92.06 90 ALA A CA 1
ATOM 720 C C . ALA A 1 90 ? -7.764 -0.048 2.843 1.00 92.06 90 ALA A C 1
ATOM 722 O O . ALA A 1 90 ? -7.178 -0.194 1.772 1.00 92.06 90 ALA A O 1
ATOM 723 N N . VAL A 1 91 ? -7.095 0.121 3.989 1.00 93.81 91 VAL A N 1
ATOM 724 C CA . VAL A 1 91 ? -5.626 0.141 4.071 1.00 93.81 91 VAL A CA 1
ATOM 725 C C . VAL A 1 91 ? -5.025 -1.174 3.578 1.00 93.81 91 VAL A C 1
ATOM 727 O O . VAL A 1 91 ? -4.068 -1.168 2.803 1.00 93.81 91 VAL A O 1
ATOM 730 N N . ARG A 1 92 ? -5.573 -2.317 4.008 1.00 95.00 92 ARG A N 1
ATOM 731 C CA . ARG A 1 92 ? -5.096 -3.636 3.568 1.00 95.00 92 ARG A CA 1
ATOM 732 C C . ARG A 1 92 ? -5.249 -3.819 2.060 1.00 95.00 92 ARG A C 1
ATOM 734 O O . ARG A 1 92 ? -4.301 -4.287 1.437 1.00 95.00 92 ARG A O 1
ATOM 741 N N . GLN A 1 93 ? -6.388 -3.421 1.493 1.00 94.62 93 GLN A N 1
ATOM 742 C CA . GLN A 1 93 ? -6.625 -3.488 0.049 1.00 94.62 93 GLN A CA 1
ATOM 743 C C . GLN A 1 93 ? -5.636 -2.614 -0.720 1.00 94.62 93 GLN A C 1
ATOM 745 O O . GLN A 1 93 ? -4.940 -3.113 -1.598 1.00 94.62 93 GLN A O 1
ATOM 750 N N . ALA A 1 94 ? -5.467 -1.351 -0.324 1.00 93.00 94 ALA A N 1
ATOM 751 C CA . ALA A 1 94 ? -4.531 -0.442 -0.984 1.00 93.00 94 ALA A CA 1
ATOM 752 C C . ALA A 1 94 ? -3.088 -0.984 -0.983 1.00 93.00 94 ALA A C 1
ATOM 754 O O . ALA A 1 94 ? -2.394 -0.935 -2.002 1.00 93.00 94 ALA A O 1
ATOM 755 N N . LEU A 1 95 ? -2.643 -1.554 0.144 1.00 94.06 95 LEU A N 1
ATOM 756 C CA . LEU A 1 95 ? -1.323 -2.180 0.249 1.00 94.06 95 LEU A CA 1
ATOM 757 C C . LEU A 1 95 ? -1.199 -3.445 -0.616 1.00 94.06 95 LEU A C 1
ATOM 759 O O . LEU A 1 95 ? -0.134 -3.669 -1.193 1.00 94.06 95 LEU A O 1
ATOM 763 N N . ALA A 1 96 ? -2.252 -4.261 -0.705 1.00 94.75 96 ALA A N 1
ATOM 764 C CA . ALA A 1 96 ? -2.273 -5.460 -1.541 1.00 94.75 96 ALA A CA 1
ATOM 765 C C . ALA A 1 96 ? -2.212 -5.099 -3.032 1.00 94.75 96 ALA A C 1
ATOM 767 O O . ALA A 1 96 ? -1.315 -5.558 -3.736 1.00 94.75 96 ALA A O 1
ATOM 768 N N . GLU A 1 97 ? -3.069 -4.185 -3.486 1.00 94.38 97 GLU A N 1
ATOM 769 C CA . GLU A 1 97 ? -3.066 -3.700 -4.868 1.00 94.38 97 GLU A CA 1
ATOM 770 C C . GLU A 1 97 ? -1.721 -3.080 -5.259 1.00 94.38 97 GLU A C 1
ATOM 772 O O . GLU A 1 97 ? -1.226 -3.267 -6.374 1.00 94.38 97 GLU A O 1
ATOM 777 N N . ARG A 1 98 ? -1.097 -2.317 -4.350 1.00 94.25 98 ARG A N 1
ATOM 778 C CA . ARG A 1 98 ? 0.239 -1.775 -4.600 1.00 94.25 98 ARG A CA 1
ATOM 779 C C . ARG A 1 98 ? 1.264 -2.894 -4.756 1.00 94.25 98 ARG A C 1
ATOM 781 O O . ARG A 1 98 ? 2.042 -2.846 -5.707 1.00 94.25 98 ARG A O 1
ATOM 788 N N . ALA A 1 99 ? 1.254 -3.892 -3.877 1.00 94.81 99 ALA A N 1
ATOM 789 C CA . ALA A 1 99 ? 2.173 -5.022 -3.967 1.00 94.81 99 ALA A CA 1
ATOM 790 C C . ALA A 1 99 ? 2.022 -5.781 -5.297 1.00 94.81 99 ALA A C 1
ATOM 792 O O . ALA A 1 99 ? 3.029 -6.137 -5.911 1.00 94.81 99 ALA A O 1
ATOM 793 N N . GLU A 1 100 ? 0.791 -5.961 -5.780 1.00 97.00 100 GLU A N 1
ATOM 794 C CA . GLU A 1 100 ? 0.508 -6.564 -7.088 1.00 97.00 100 GLU A CA 1
ATOM 795 C C . GLU A 1 100 ? 1.060 -5.720 -8.243 1.00 97.00 100 GLU A C 1
ATOM 797 O O . GLU A 1 100 ? 1.778 -6.239 -9.102 1.00 97.00 100 GLU A O 1
ATOM 802 N N . ARG A 1 101 ? 0.802 -4.403 -8.246 1.00 95.94 101 ARG A N 1
ATOM 80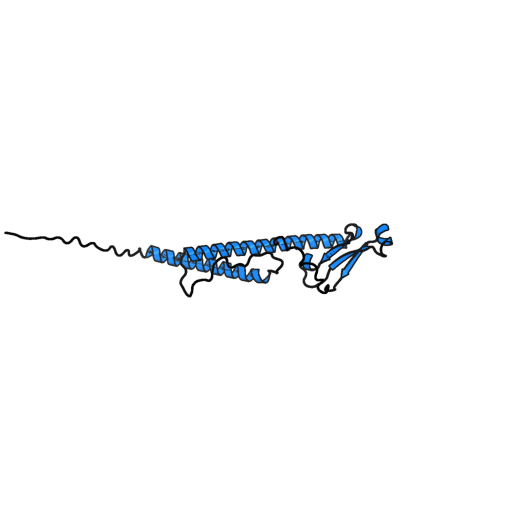3 C CA . ARG A 1 101 ? 1.348 -3.484 -9.262 1.00 95.94 101 ARG A CA 1
ATOM 804 C C . ARG A 1 101 ? 2.876 -3.519 -9.293 1.00 95.94 101 ARG A C 1
ATOM 806 O O . ARG A 1 101 ? 3.465 -3.601 -10.371 1.00 95.94 101 ARG A O 1
ATOM 813 N N . GLU A 1 102 ? 3.514 -3.492 -8.127 1.00 96.69 102 GLU A N 1
ATOM 814 C CA . GLU A 1 102 ? 4.970 -3.574 -8.015 1.00 96.69 102 GLU A CA 1
ATOM 815 C C . GLU A 1 102 ? 5.504 -4.934 -8.501 1.00 96.69 102 GLU A C 1
ATOM 817 O O . GLU A 1 102 ? 6.525 -4.981 -9.187 1.00 96.69 102 GLU A O 1
ATOM 822 N N . ALA A 1 103 ? 4.824 -6.045 -8.195 1.00 98.06 103 ALA A N 1
ATOM 823 C CA . ALA A 1 103 ? 5.205 -7.381 -8.662 1.00 98.06 103 ALA A CA 1
ATOM 824 C C . ALA A 1 103 ? 5.152 -7.487 -10.194 1.00 98.06 103 ALA A C 1
ATOM 826 O O . ALA A 1 103 ? 6.132 -7.896 -10.818 1.00 98.06 103 ALA A O 1
ATOM 827 N N . LEU A 1 104 ? 4.072 -7.004 -10.814 1.00 98.06 104 LEU A N 1
ATOM 828 C CA . LEU A 1 104 ? 3.944 -6.957 -12.274 1.00 98.06 104 LEU A CA 1
ATOM 829 C C . LEU A 1 104 ? 5.066 -6.139 -12.926 1.00 98.06 104 LEU A C 1
ATOM 831 O O . LEU A 1 104 ? 5.579 -6.505 -13.988 1.00 98.06 104 LEU A O 1
ATOM 835 N N . LYS A 1 105 ? 5.475 -5.034 -12.293 1.00 97.69 105 LYS A N 1
ATOM 836 C CA . LYS A 1 105 ? 6.580 -4.195 -12.771 1.00 97.69 105 LYS A CA 1
ATOM 837 C C . LYS A 1 105 ? 7.941 -4.860 -12.601 1.00 97.69 105 LYS A C 1
ATOM 839 O O . LYS A 1 105 ? 8.761 -4.750 -13.512 1.00 97.69 105 LYS A O 1
ATOM 844 N N . ARG A 1 106 ? 8.174 -5.588 -11.504 1.00 98.25 106 ARG A N 1
ATOM 845 C CA . ARG A 1 106 ? 9.390 -6.402 -11.314 1.00 98.25 106 ARG A CA 1
ATOM 846 C C . ARG A 1 106 ? 9.495 -7.485 -12.386 1.00 98.25 106 ARG A C 1
ATOM 848 O O . ARG A 1 106 ? 10.551 -7.629 -12.999 1.00 98.25 106 ARG A O 1
ATOM 855 N N . ASP A 1 107 ? 8.391 -8.154 -12.698 1.00 98.38 107 ASP A N 1
ATOM 856 C CA . ASP A 1 107 ? 8.343 -9.154 -13.767 1.00 98.38 107 ASP A CA 1
ATOM 857 C C . ASP A 1 107 ? 8.587 -8.535 -15.149 1.00 98.38 107 ASP A C 1
ATOM 859 O O . ASP A 1 107 ? 9.328 -9.088 -15.967 1.00 98.38 107 ASP A O 1
ATOM 863 N N . GLN A 1 108 ? 7.995 -7.367 -15.422 1.00 97.88 108 GLN A N 1
ATOM 864 C CA . GLN A 1 108 ? 8.244 -6.617 -16.655 1.00 97.88 1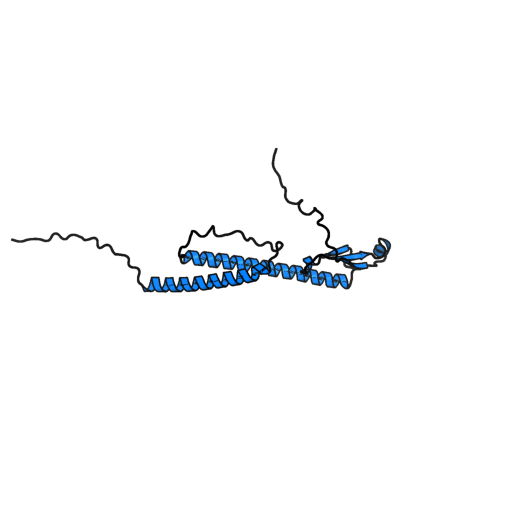08 GLN A CA 1
ATOM 865 C C . GLN A 1 108 ? 9.720 -6.217 -16.778 1.00 97.88 108 GLN A C 1
ATOM 867 O O . GLN A 1 108 ? 10.311 -6.382 -17.845 1.00 97.88 108 GLN A O 1
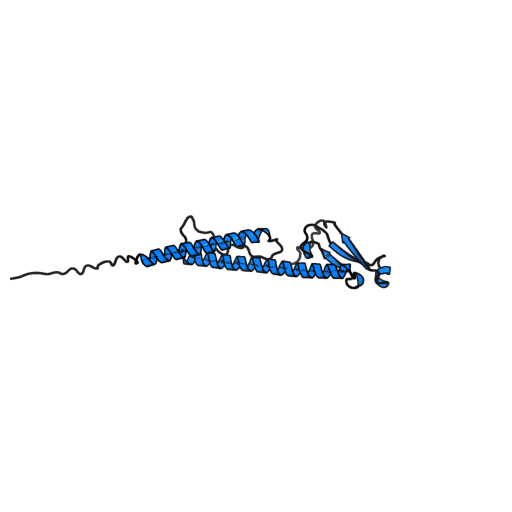ATOM 872 N N . LEU A 1 109 ? 10.328 -5.735 -15.692 1.00 97.81 109 LEU A N 1
ATOM 873 C CA . LEU A 1 109 ? 11.744 -5.385 -15.641 1.00 97.81 109 LEU A CA 1
ATOM 874 C C . LEU A 1 109 ? 12.631 -6.606 -15.897 1.00 97.81 109 LEU A C 1
ATOM 876 O O . LEU A 1 109 ? 13.557 -6.524 -16.701 1.00 97.81 109 LEU A O 1
ATOM 880 N N . ALA A 1 110 ? 12.325 -7.749 -15.281 1.00 98.12 110 ALA A N 1
ATOM 881 C CA . ALA A 1 110 ? 13.066 -8.988 -15.498 1.00 98.12 110 ALA A CA 1
ATOM 882 C C . ALA A 1 110 ? 13.022 -9.440 -16.969 1.00 98.12 110 ALA A C 1
ATOM 884 O O . ALA A 1 110 ? 14.044 -9.861 -17.514 1.00 98.12 110 ALA A O 1
ATOM 885 N N . ARG A 1 111 ? 11.866 -9.309 -17.640 1.00 98.19 111 ARG A N 1
ATOM 886 C CA . ARG A 1 111 ? 11.750 -9.575 -19.086 1.00 98.19 111 ARG A CA 1
ATOM 887 C C . ARG A 1 111 ? 12.542 -8.570 -19.923 1.00 98.19 111 ARG A C 1
ATOM 889 O O . ARG A 1 111 ? 13.301 -8.993 -20.786 1.00 98.19 111 ARG A O 1
ATOM 896 N N . MET A 1 112 ? 12.457 -7.276 -19.609 1.00 97.50 112 MET A N 1
ATOM 897 C CA . MET A 1 112 ? 13.226 -6.217 -20.279 1.00 97.50 112 MET A CA 1
ATOM 898 C C . MET A 1 112 ? 14.740 -6.401 -20.160 1.00 97.50 112 MET A C 1
ATOM 900 O O . MET A 1 112 ? 15.464 -6.131 -21.113 1.00 97.50 112 MET A O 1
ATOM 904 N N . LEU A 1 113 ? 15.233 -6.866 -19.011 1.00 96.56 113 LEU A N 1
ATOM 905 C CA . LEU A 1 113 ? 16.655 -7.160 -18.821 1.00 96.56 113 LEU A CA 1
ATOM 906 C C . LEU A 1 113 ? 17.117 -8.370 -19.642 1.00 96.56 113 LEU A C 1
ATOM 908 O O . LEU A 1 113 ? 18.268 -8.397 -20.070 1.00 96.56 113 LEU A O 1
ATOM 912 N N . ARG A 1 114 ? 16.237 -9.355 -19.860 1.00 97.56 114 ARG A N 1
ATOM 913 C CA . ARG A 1 114 ? 16.529 -10.543 -20.673 1.00 97.56 114 ARG A CA 1
ATOM 914 C C . ARG A 1 114 ? 16.493 -10.235 -22.166 1.00 97.56 114 ARG A C 1
ATOM 916 O O . ARG A 1 114 ? 17.383 -10.671 -22.887 1.00 97.56 114 ARG A O 1
ATOM 923 N N . ASP A 1 115 ? 15.477 -9.500 -22.604 1.00 96.06 115 ASP A N 1
ATOM 924 C CA . ASP A 1 115 ? 15.278 -9.128 -24.000 1.00 96.06 115 ASP A CA 1
ATOM 925 C C . ASP A 1 115 ? 14.859 -7.653 -24.128 1.00 96.06 115 ASP A C 1
ATOM 927 O O . ASP A 1 115 ? 13.672 -7.317 -24.159 1.00 96.06 115 ASP A O 1
ATOM 931 N N . PRO A 1 116 ? 15.823 -6.724 -24.197 1.00 95.81 116 PRO A N 1
ATOM 932 C CA . PRO A 1 116 ? 15.507 -5.309 -24.335 1.00 95.81 116 PRO A CA 1
ATOM 933 C C . PRO A 1 116 ? 14.890 -4.957 -25.698 1.00 95.81 116 PRO A C 1
ATOM 935 O O . PRO A 1 116 ? 14.248 -3.907 -25.803 1.00 95.81 116 PRO A O 1
ATOM 938 N N . ALA A 1 117 ? 15.071 -5.790 -26.731 1.00 94.75 117 ALA A N 1
ATOM 939 C CA . ALA 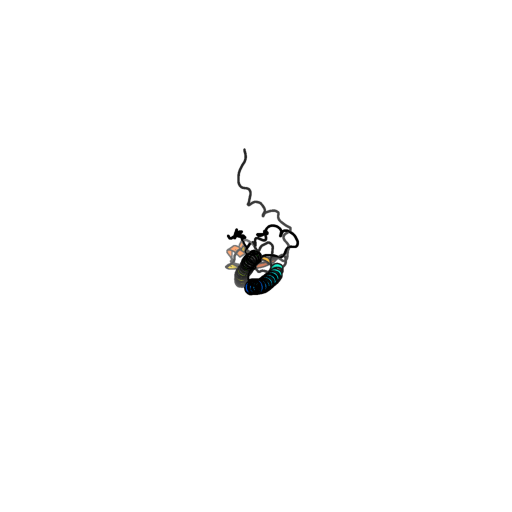A 1 117 ? 14.609 -5.513 -28.092 1.00 94.75 117 ALA A CA 1
ATOM 940 C C . ALA A 1 117 ? 13.098 -5.709 -28.262 1.00 94.75 117 ALA A C 1
ATOM 942 O O . ALA A 1 117 ? 12.490 -5.013 -29.078 1.00 94.75 117 ALA A O 1
ATOM 943 N N . GLU A 1 118 ? 12.493 -6.577 -27.451 1.00 95.88 118 GLU A N 1
ATOM 944 C CA . GLU A 1 118 ? 11.035 -6.740 -27.331 1.00 95.88 118 GLU A CA 1
ATOM 945 C C . GLU A 1 118 ? 10.387 -5.658 -26.448 1.00 95.88 118 GLU A C 1
ATOM 947 O O . GLU A 1 118 ? 9.172 -5.463 -26.438 1.00 95.88 118 GLU A O 1
ATOM 952 N N . HIS A 1 119 ? 11.203 -4.891 -25.725 1.00 95.69 119 HIS A N 1
ATOM 953 C CA . HIS A 1 119 ? 10.770 -3.862 -24.782 1.00 95.69 119 HIS A CA 1
ATOM 954 C C . HIS A 1 119 ? 11.280 -2.469 -25.180 1.00 95.69 119 HIS A C 1
ATOM 956 O O . HIS A 1 119 ? 11.775 -1.706 -24.352 1.00 95.69 119 HIS A O 1
ATOM 962 N N . ARG A 1 120 ? 11.165 -2.130 -26.468 1.00 94.44 120 ARG A N 1
ATOM 963 C CA . ARG A 1 120 ? 11.693 -0.894 -27.078 1.00 94.44 120 ARG A CA 1
ATOM 964 C C . ARG A 1 120 ? 11.165 0.360 -26.392 1.00 94.44 120 ARG A C 1
ATOM 966 O O . ARG A 1 120 ? 9.956 0.530 -26.267 1.00 94.44 120 ARG A O 1
ATOM 973 N N . PHE A 1 121 ? 12.075 1.247 -25.985 1.00 94.44 121 PHE A N 1
ATOM 974 C CA . PHE A 1 121 ? 11.767 2.527 -25.328 1.00 94.44 121 PHE A CA 1
ATOM 975 C C . PHE A 1 121 ? 10.973 2.419 -24.021 1.00 94.44 121 PHE A C 1
ATOM 977 O O . PHE A 1 121 ? 10.537 3.432 -23.474 1.00 94.44 121 PHE A O 1
ATOM 984 N N . VAL A 1 122 ? 10.796 1.210 -23.485 1.00 96.56 122 VAL A N 1
ATOM 985 C CA . VAL A 1 122 ? 10.149 1.024 -22.192 1.00 96.56 122 VAL A CA 1
ATOM 986 C C . VAL A 1 122 ? 11.050 1.611 -21.113 1.00 96.56 122 VAL A C 1
ATOM 988 O O . VAL A 1 122 ? 12.257 1.356 -21.078 1.00 96.56 122 VAL A O 1
ATOM 991 N N . ARG A 1 123 ? 10.436 2.382 -20.216 1.00 95.81 123 ARG A N 1
ATOM 992 C CA . ARG A 1 123 ? 11.062 2.948 -19.026 1.00 95.81 123 ARG A CA 1
ATOM 993 C C . ARG A 1 123 ? 10.334 2.441 -17.786 1.00 95.81 123 ARG A C 1
ATOM 995 O O . ARG A 1 123 ? 9.112 2.532 -17.709 1.00 95.81 123 ARG A O 1
ATOM 1002 N N . ILE A 1 124 ? 11.086 1.918 -16.824 1.00 96.56 124 ILE A N 1
ATOM 1003 C CA . ILE A 1 124 ? 10.583 1.449 -15.525 1.00 96.56 124 ILE A CA 1
ATOM 1004 C C . ILE A 1 124 ? 11.373 2.177 -14.445 1.00 96.56 124 ILE A C 1
ATOM 1006 O O . ILE A 1 124 ? 12.602 2.179 -14.479 1.00 96.56 124 ILE A O 1
ATOM 1010 N N . THR A 1 125 ? 10.693 2.830 -13.509 1.00 94.81 125 THR A N 1
ATOM 1011 C CA . THR A 1 125 ? 11.335 3.557 -12.406 1.00 94.81 125 THR A CA 1
ATOM 1012 C C . THR A 1 125 ? 11.524 2.667 -11.180 1.00 94.81 125 THR A C 1
ATOM 1014 O O . THR A 1 125 ? 10.857 1.645 -11.031 1.00 94.81 125 THR A O 1
ATOM 1017 N N . ARG A 1 126 ? 12.415 3.067 -10.265 1.00 93.56 126 ARG A N 1
ATOM 1018 C CA . ARG A 1 126 ? 12.572 2.408 -8.953 1.00 93.56 126 ARG A CA 1
ATOM 1019 C C . ARG A 1 126 ? 11.259 2.374 -8.169 1.00 93.56 126 ARG A C 1
ATOM 1021 O O . ARG A 1 126 ? 10.882 1.329 -7.648 1.00 93.56 126 ARG A O 1
ATOM 1028 N N . THR A 1 127 ? 10.512 3.474 -8.190 1.00 91.44 127 THR A N 1
ATOM 1029 C CA . THR A 1 127 ? 9.205 3.565 -7.532 1.00 91.44 127 THR A CA 1
ATOM 1030 C C . THR A 1 127 ? 8.181 2.596 -8.125 1.00 91.44 127 THR A C 1
ATOM 1032 O O . THR A 1 127 ? 7.368 2.055 -7.382 1.00 91.44 127 THR A O 1
ATOM 1035 N N . ASP A 1 128 ? 8.229 2.328 -9.436 1.00 93.94 128 ASP A N 1
ATOM 1036 C CA . ASP A 1 128 ? 7.316 1.366 -10.075 1.00 93.94 128 ASP A CA 1
ATOM 1037 C C . ASP A 1 128 ? 7.523 -0.064 -9.561 1.00 93.94 128 ASP A C 1
ATOM 1039 O O . ASP A 1 128 ? 6.578 -0.845 -9.538 1.00 93.94 128 ASP A O 1
ATOM 1043 N N . VAL A 1 129 ? 8.743 -0.405 -9.135 1.00 94.88 129 VAL A N 1
ATOM 1044 C CA . VAL A 1 129 ? 9.101 -1.717 -8.570 1.00 94.88 129 VAL A CA 1
ATOM 1045 C C . VAL A 1 129 ? 9.179 -1.705 -7.040 1.00 94.88 129 VAL A C 1
ATOM 1047 O O . VAL A 1 129 ? 9.714 -2.641 -6.445 1.00 94.88 129 VAL A O 1
ATOM 1050 N N . GLY A 1 130 ? 8.673 -0.657 -6.383 1.00 92.12 130 GLY A N 1
ATOM 1051 C CA . GLY A 1 130 ? 8.674 -0.527 -4.922 1.00 92.12 130 GLY A CA 1
ATOM 1052 C C . GLY A 1 130 ? 10.059 -0.335 -4.292 1.00 92.12 130 GLY A C 1
ATOM 1053 O O . GLY A 1 130 ? 10.211 -0.531 -3.088 1.00 92.12 130 GLY A O 1
ATOM 1054 N N . GLU A 1 131 ? 11.079 0.022 -5.077 1.00 91.00 131 GLU A N 1
ATOM 1055 C CA . GLU A 1 131 ? 12.406 0.357 -4.557 1.00 91.00 131 GLU A CA 1
ATOM 1056 C C . GLU A 1 131 ? 12.479 1.837 -4.150 1.00 91.00 131 GLU A C 1
ATOM 1058 O O . GLU A 1 131 ? 11.958 2.703 -4.862 1.00 91.00 131 GLU A O 1
ATOM 1063 N N . PRO A 1 132 ? 13.158 2.167 -3.035 1.00 85.75 132 PRO A N 1
ATOM 1064 C CA . PRO A 1 132 ? 13.370 3.551 -2.645 1.00 85.75 132 PRO A CA 1
ATOM 1065 C C . PRO A 1 132 ? 14.365 4.260 -3.576 1.00 85.75 132 PRO A C 1
ATOM 1067 O O . PRO A 1 132 ? 15.205 3.646 -4.241 1.00 85.75 132 PRO A O 1
ATOM 1070 N N . GLY A 1 133 ? 14.311 5.591 -3.550 1.00 83.56 133 GLY A N 1
ATOM 1071 C CA . GLY A 1 133 ? 15.263 6.458 -4.236 1.00 83.56 133 GLY A CA 1
ATOM 1072 C C . GLY A 1 133 ? 14.891 6.777 -5.680 1.00 83.56 133 GLY A C 1
ATOM 1073 O O . GLY A 1 133 ? 13.833 6.415 -6.192 1.00 83.56 133 GLY A O 1
ATOM 1074 N N . CYS A 1 134 ? 15.782 7.511 -6.336 1.00 84.88 134 CYS A N 1
ATOM 1075 C CA . CYS A 1 134 ? 15.590 7.961 -7.701 1.00 84.88 134 CYS A CA 1
ATOM 1076 C C . CYS A 1 134 ? 16.382 7.107 -8.690 1.00 84.88 134 CYS A C 1
ATOM 1078 O O . CYS A 1 134 ? 17.512 6.689 -8.440 1.00 84.88 134 CYS A O 1
ATOM 1080 N N . GLY A 1 135 ? 15.755 6.798 -9.819 1.00 90.75 135 GLY A N 1
ATOM 1081 C CA . GLY A 1 135 ? 16.384 6.029 -10.877 1.00 90.75 135 GLY A CA 1
ATOM 1082 C C . GLY A 1 135 ? 15.386 5.274 -11.737 1.00 90.75 135 GLY A C 1
ATOM 1083 O O . GLY A 1 135 ? 14.207 5.146 -11.401 1.00 90.75 135 GLY A O 1
ATOM 1084 N N . ALA A 1 136 ? 15.879 4.797 -12.872 1.00 95.19 136 ALA A N 1
ATOM 1085 C CA . ALA A 1 136 ? 15.083 4.075 -13.848 1.00 95.19 136 ALA A CA 1
ATOM 1086 C C . ALA A 1 136 ? 15.946 3.161 -14.716 1.00 95.19 136 ALA A C 1
ATOM 1088 O O . ALA A 1 136 ? 17.122 3.445 -14.959 1.00 95.19 136 ALA A O 1
ATOM 1089 N N . TRP A 1 137 ? 15.314 2.108 -15.214 1.00 96.12 137 TRP A N 1
ATOM 1090 C CA . TRP A 1 137 ? 15.789 1.264 -16.296 1.00 96.12 137 TRP A CA 1
ATOM 1091 C C . TRP A 1 137 ? 15.086 1.683 -17.575 1.00 96.12 137 TRP A C 1
ATOM 1093 O O . TRP A 1 137 ? 13.868 1.865 -17.582 1.00 96.12 137 TRP A O 1
ATOM 1103 N N . GLU A 1 138 ? 15.843 1.833 -18.652 1.00 96.69 138 GLU A N 1
ATOM 1104 C CA . GLU A 1 138 ? 15.288 2.236 -19.937 1.00 96.69 138 GLU A CA 1
ATOM 1105 C C . GLU A 1 138 ? 15.921 1.452 -21.080 1.00 96.69 138 GLU A C 1
ATOM 1107 O O . GLU A 1 138 ? 17.147 1.415 -21.202 1.00 96.69 138 GLU A O 1
ATOM 1112 N N . SER A 1 139 ? 15.091 0.840 -21.924 1.00 96.75 139 SER A N 1
ATOM 1113 C CA . SER A 1 139 ? 15.560 0.169 -23.135 1.00 96.75 139 SER A CA 1
ATOM 1114 C C . SER A 1 139 ? 15.826 1.187 -24.241 1.00 96.75 139 SER A C 1
ATOM 1116 O O . SER A 1 139 ? 14.927 1.915 -24.669 1.00 96.75 139 SER A O 1
ATOM 1118 N N . ARG A 1 140 ? 17.072 1.253 -24.714 1.00 94.81 140 ARG A N 1
ATOM 1119 C CA . ARG A 1 140 ? 17.528 2.223 -25.719 1.00 94.81 140 ARG A CA 1
ATOM 1120 C C . ARG A 1 140 ? 18.243 1.517 -26.874 1.00 94.81 140 ARG A C 1
ATOM 1122 O O . ARG A 1 140 ? 18.990 0.558 -26.635 1.00 94.81 140 ARG A O 1
ATOM 1129 N N . PRO A 1 141 ? 18.105 2.015 -28.115 1.00 96.00 141 PRO A N 1
ATOM 1130 C CA . PRO A 1 141 ? 18.895 1.506 -29.221 1.00 96.00 141 PRO A CA 1
ATOM 1131 C C . PRO A 1 141 ? 20.372 1.871 -29.017 1.00 96.00 141 PRO A C 1
ATOM 1133 O O . PRO A 1 141 ? 20.718 2.970 -28.568 1.00 96.00 141 PRO A O 1
ATOM 1136 N N . ARG A 1 142 ? 21.266 0.939 -29.335 1.00 92.31 142 ARG A N 1
ATOM 1137 C CA . ARG A 1 142 ? 22.711 1.186 -29.394 1.00 92.31 142 ARG A CA 1
ATOM 1138 C C . ARG A 1 142 ? 23.005 2.030 -30.636 1.00 92.31 142 ARG A C 1
ATOM 1140 O O . ARG A 1 142 ? 22.421 1.797 -31.680 1.00 92.31 142 ARG A O 1
ATOM 1147 N N . LEU A 1 143 ? 23.9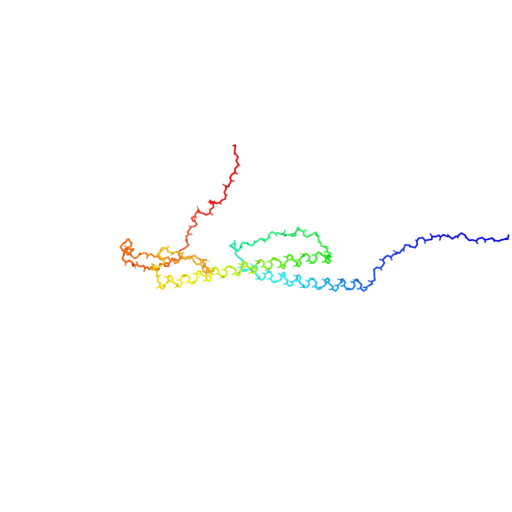18 2.997 -30.558 1.00 91.00 143 LEU A N 1
ATOM 1148 C CA . LEU A 1 143 ? 24.325 3.802 -31.728 1.00 91.00 143 LEU A CA 1
ATOM 1149 C C . LEU A 1 143 ? 23.166 4.555 -32.434 1.00 91.00 143 LEU A C 1
ATOM 1151 O O . LEU A 1 143 ? 23.212 4.790 -33.640 1.00 91.00 143 LEU A O 1
ATOM 1155 N N . GLY A 1 144 ? 22.117 4.940 -31.699 1.00 90.56 144 GLY A N 1
ATOM 1156 C CA . GLY A 1 144 ? 21.018 5.751 -32.238 1.00 90.56 144 GLY A CA 1
ATOM 1157 C C . GLY A 1 144 ? 20.177 5.021 -33.293 1.00 90.56 144 GLY A C 1
ATOM 1158 O O . GLY A 1 144 ? 19.783 3.873 -33.093 1.00 90.56 144 GLY A O 1
ATOM 1159 N N . ILE A 1 145 ? 19.874 5.692 -34.411 1.00 92.38 145 ILE A N 1
ATOM 1160 C CA . ILE A 1 145 ? 18.977 5.163 -35.455 1.00 92.38 145 ILE A CA 1
ATOM 1161 C C . ILE A 1 145 ? 19.497 3.865 -36.092 1.00 92.38 145 ILE A C 1
ATOM 1163 O O . ILE A 1 145 ? 18.703 2.998 -36.445 1.00 92.38 145 ILE A O 1
ATOM 1167 N N . ILE A 1 146 ? 20.820 3.684 -36.163 1.00 94.12 146 ILE A N 1
ATOM 1168 C CA . ILE A 1 146 ? 21.433 2.478 -36.733 1.00 94.12 146 ILE A CA 1
ATOM 1169 C C . ILE A 1 146 ? 21.068 1.250 -35.899 1.00 94.12 146 ILE A C 1
ATOM 1171 O O . ILE A 1 146 ? 20.567 0.272 -36.447 1.00 94.12 146 ILE A O 1
ATOM 1175 N N . GLY A 1 147 ? 21.251 1.291 -34.576 1.00 92.00 147 GLY A N 1
ATOM 1176 C CA . GLY A 1 147 ? 20.864 0.151 -33.744 1.00 92.00 147 GLY A CA 1
ATOM 1177 C C . GLY A 1 147 ? 19.360 -0.036 -33.644 1.00 92.00 147 GLY A C 1
ATOM 1178 O O . GLY A 1 147 ? 18.920 -1.153 -33.404 1.00 92.00 147 GLY A O 1
ATOM 1179 N N . MET A 1 148 ? 18.556 1.002 -33.889 1.00 92.88 148 MET A N 1
ATOM 1180 C CA . MET A 1 148 ? 17.108 0.828 -34.007 1.00 92.88 148 MET A CA 1
ATOM 1181 C C . MET A 1 148 ? 16.753 -0.061 -35.204 1.00 92.88 148 MET A C 1
ATOM 1183 O O . MET A 1 148 ? 15.974 -1.000 -35.050 1.00 92.88 148 MET A O 1
ATOM 1187 N N . LEU A 1 149 ? 17.359 0.201 -36.367 1.00 91.69 149 LEU A N 1
ATOM 1188 C CA . LEU A 1 149 ? 17.149 -0.580 -37.590 1.00 91.69 149 LEU A CA 1
ATOM 1189 C C . LEU A 1 149 ? 17.781 -1.974 -37.508 1.00 91.69 149 LEU A C 1
ATOM 1191 O O . LEU A 1 149 ? 17.206 -2.939 -37.999 1.00 91.69 149 LEU A O 1
ATOM 1195 N N . ALA A 1 150 ? 18.937 -2.091 -36.854 1.00 92.25 150 ALA A N 1
ATOM 1196 C CA . ALA A 1 150 ? 19.655 -3.353 -36.699 1.00 92.25 150 ALA A CA 1
ATOM 1197 C C . ALA A 1 150 ? 19.167 -4.213 -35.514 1.00 92.25 150 ALA A C 1
ATOM 1199 O O . ALA A 1 150 ? 19.705 -5.292 -35.278 1.00 92.25 150 ALA A O 1
ATOM 1200 N N . GLY A 1 151 ? 18.179 -3.745 -34.740 1.00 92.31 151 GLY A N 1
ATOM 1201 C CA . GLY A 1 151 ? 17.669 -4.466 -33.569 1.00 92.31 151 GLY A CA 1
ATOM 1202 C C . GLY A 1 151 ? 18.655 -4.536 -32.394 1.00 92.31 151 GLY A C 1
ATOM 1203 O O . GLY A 1 151 ? 18.551 -5.415 -31.544 1.00 92.31 151 GLY A O 1
ATOM 1204 N N . TRP A 1 152 ? 19.619 -3.622 -32.313 1.00 95.44 152 TRP A N 1
ATOM 1205 C CA . TRP A 1 152 ? 20.614 -3.580 -31.244 1.00 95.44 152 TRP A CA 1
ATOM 1206 C C . TRP A 1 152 ? 20.103 -2.756 -30.063 1.00 95.44 152 TRP A C 1
ATOM 1208 O O . TRP A 1 152 ? 20.247 -1.534 -30.041 1.00 95.44 152 TRP A O 1
ATOM 1218 N N . TRP A 1 153 ? 19.546 -3.422 -29.054 1.00 96.75 153 TRP A N 1
ATOM 1219 C CA . TRP A 1 153 ? 18.978 -2.782 -27.862 1.00 96.75 153 TRP A CA 1
ATOM 1220 C C . TRP A 1 153 ? 19.794 -3.087 -26.605 1.00 96.75 153 TRP A C 1
ATOM 1222 O O . TRP A 1 153 ? 20.476 -4.105 -26.512 1.00 96.75 153 TRP A O 1
ATOM 1232 N N . HIS A 1 154 ? 19.757 -2.178 -25.633 1.00 95.75 154 HIS A N 1
ATOM 1233 C CA . HIS A 1 154 ? 20.353 -2.379 -24.313 1.00 95.75 154 HIS A CA 1
ATOM 1234 C C . HIS A 1 154 ? 19.527 -1.671 -23.244 1.00 95.75 154 HIS A C 1
ATOM 1236 O O . HIS A 1 154 ? 18.880 -0.661 -23.522 1.00 95.75 154 HIS A O 1
ATOM 1242 N N . VAL A 1 155 ? 19.598 -2.166 -22.009 1.00 97.12 155 VAL A N 1
ATOM 1243 C CA . VAL A 1 155 ? 19.025 -1.471 -20.856 1.00 97.12 155 VAL A CA 1
ATOM 1244 C C . VAL A 1 155 ? 20.060 -0.512 -20.283 1.00 97.12 155 VAL A C 1
ATOM 1246 O O . VAL A 1 155 ? 21.158 -0.914 -19.898 1.00 97.12 155 VAL A O 1
ATOM 1249 N N . LYS A 1 156 ? 19.700 0.767 -20.203 1.00 93.88 156 LYS A N 1
ATOM 1250 C CA . LYS A 1 156 ? 20.455 1.785 -19.478 1.00 93.88 156 LYS A CA 1
ATOM 1251 C C . LYS A 1 156 ? 19.861 1.954 -18.086 1.00 93.88 156 LYS A C 1
ATOM 1253 O O . LYS A 1 156 ? 18.664 2.191 -17.948 1.00 93.88 156 LYS A O 1
ATOM 1258 N N . VAL A 1 157 ? 20.712 1.888 -17.066 1.00 92.88 157 VAL A N 1
ATOM 1259 C CA . VAL A 1 157 ? 20.343 2.210 -15.684 1.00 92.88 157 VAL A CA 1
ATOM 1260 C C . VAL A 1 157 ? 20.740 3.654 -15.405 1.00 92.88 157 VAL A C 1
ATOM 1262 O O . VAL A 1 157 ? 21.906 4.022 -15.539 1.00 92.88 157 VAL A O 1
ATOM 1265 N N . SER A 1 158 ? 19.772 4.487 -15.039 1.00 87.12 158 SER A N 1
ATOM 1266 C CA . SER A 1 158 ? 20.023 5.833 -14.523 1.00 87.12 158 SER A CA 1
ATOM 1267 C C . SER A 1 158 ? 19.817 5.845 -13.015 1.00 87.12 158 SER A C 1
ATOM 1269 O O . SER A 1 158 ? 18.758 5.434 -12.548 1.00 87.12 158 SER A O 1
ATOM 1271 N N . SER A 1 159 ? 20.805 6.335 -12.271 1.00 77.38 159 SER A N 1
ATOM 1272 C CA . SER A 1 159 ? 20.741 6.602 -10.825 1.00 77.38 159 SER A CA 1
ATOM 1273 C C . SER A 1 159 ? 20.370 8.055 -10.496 1.00 77.38 159 SER A C 1
ATOM 1275 O O . SER A 1 159 ? 20.318 8.431 -9.331 1.00 77.38 159 SER A O 1
ATOM 1277 N N . GLY A 1 160 ? 20.154 8.895 -11.513 1.00 70.44 160 GLY A N 1
ATOM 1278 C CA . GLY A 1 160 ? 19.896 10.320 -11.326 1.00 70.44 160 GLY A CA 1
ATOM 1279 C C . GLY A 1 160 ? 18.493 10.604 -10.796 1.00 70.44 160 GLY A C 1
ATOM 1280 O O . GLY A 1 160 ? 17.509 10.045 -11.284 1.00 70.44 160 GLY A O 1
ATOM 1281 N N . CYS A 1 161 ? 18.411 11.531 -9.842 1.00 64.38 161 CYS A N 1
ATOM 1282 C CA . CYS A 1 161 ? 17.169 12.198 -9.478 1.00 64.38 161 CYS A CA 1
ATOM 1283 C C . CYS A 1 161 ? 16.830 13.190 -10.588 1.00 64.38 161 CYS A C 1
ATOM 1285 O O . CYS A 1 161 ? 17.597 14.136 -10.778 1.00 64.38 161 CYS A O 1
ATOM 1287 N N . PRO A 1 162 ? 15.736 12.996 -11.350 1.00 63.19 162 PRO A N 1
ATOM 1288 C CA . PRO A 1 162 ? 15.263 14.069 -12.204 1.00 63.19 162 PRO A CA 1
ATOM 1289 C C . PRO A 1 162 ? 14.917 15.236 -11.275 1.00 63.19 162 PRO A C 1
ATOM 1291 O O . PRO A 1 162 ? 14.060 15.102 -10.403 1.00 63.19 162 PRO A O 1
ATOM 1294 N N . LEU A 1 163 ? 15.640 16.351 -11.406 1.00 56.50 163 LEU A N 1
ATOM 1295 C CA . LEU A 1 163 ? 15.242 17.607 -10.777 1.00 56.50 163 LEU A CA 1
ATOM 1296 C C . LEU A 1 163 ? 13.799 17.863 -11.212 1.00 56.50 163 LEU A C 1
ATOM 1298 O O . LEU A 1 163 ? 13.512 17.740 -12.404 1.00 56.50 163 LEU A O 1
ATOM 1302 N N . ALA A 1 164 ? 12.907 18.104 -10.247 1.00 50.91 164 ALA A N 1
ATOM 1303 C CA . ALA A 1 164 ? 11.464 18.175 -10.453 1.00 50.91 164 ALA A CA 1
ATOM 1304 C C . ALA A 1 164 ? 11.130 18.983 -11.715 1.00 50.91 164 ALA A C 1
ATOM 1306 O O . ALA A 1 164 ? 11.215 20.209 -11.728 1.00 50.91 164 ALA A O 1
ATOM 1307 N N . THR A 1 165 ? 10.791 18.285 -12.798 1.00 42.62 165 THR A N 1
ATOM 1308 C CA . THR A 1 165 ? 10.249 18.922 -13.991 1.00 42.62 165 THR A CA 1
ATOM 1309 C C . THR A 1 165 ? 8.791 19.183 -13.654 1.00 42.62 165 THR A C 1
ATOM 1311 O O . THR A 1 165 ? 8.029 18.254 -13.384 1.00 42.62 165 THR A O 1
ATOM 1314 N N . VAL A 1 166 ? 8.451 20.460 -13.522 1.00 43.41 166 VAL A N 1
ATOM 1315 C CA . VAL A 1 166 ? 7.128 20.961 -13.152 1.00 43.41 166 VAL A CA 1
ATOM 1316 C C . VAL A 1 166 ? 6.157 20.655 -14.297 1.00 43.41 166 VAL A C 1
ATOM 1318 O O . VAL A 1 166 ? 5.864 21.523 -15.103 1.00 43.41 166 VAL A O 1
ATOM 1321 N N . GLU A 1 167 ? 5.717 19.404 -14.443 1.00 45.88 167 GLU A N 1
ATOM 1322 C CA . GLU A 1 167 ? 4.882 19.004 -15.590 1.00 45.88 167 GLU A CA 1
ATOM 1323 C C . GLU A 1 167 ? 3.856 17.903 -15.264 1.00 45.88 167 GLU A C 1
ATOM 1325 O O . GLU A 1 167 ? 3.412 17.164 -16.133 1.00 45.88 167 GLU A O 1
ATOM 1330 N N . ALA A 1 168 ? 3.434 17.794 -13.999 1.00 42.84 168 ALA A N 1
ATOM 1331 C CA . ALA A 1 168 ? 2.343 16.896 -13.591 1.00 42.84 168 ALA A CA 1
ATOM 1332 C C . ALA A 1 168 ? 1.341 17.566 -12.631 1.00 42.84 168 ALA A C 1
ATOM 1334 O O . ALA A 1 168 ? 0.852 16.948 -11.691 1.00 42.84 168 ALA A O 1
ATOM 1335 N N . ALA A 1 169 ? 1.037 18.845 -12.872 1.00 39.09 169 ALA A N 1
ATOM 1336 C CA . ALA A 1 169 ? -0.067 19.570 -12.232 1.00 39.09 169 ALA A CA 1
ATOM 1337 C C . ALA A 1 169 ? -0.950 20.304 -13.264 1.00 39.09 169 ALA A C 1
ATOM 1339 O O . ALA A 1 169 ? -1.530 21.343 -12.971 1.00 39.09 169 ALA A O 1
ATOM 1340 N N . ALA A 1 170 ? -1.057 19.774 -14.485 1.00 40.12 170 ALA A N 1
ATOM 1341 C CA . ALA A 1 170 ? -1.973 20.266 -15.514 1.00 40.12 170 ALA A CA 1
ATOM 1342 C C . ALA A 1 170 ? -2.910 19.129 -15.933 1.00 40.12 170 ALA A C 1
ATOM 1344 O O . ALA A 1 170 ? -2.757 18.511 -16.980 1.00 40.12 170 ALA A O 1
ATOM 1345 N N . GLY A 1 171 ? -3.845 18.797 -15.048 1.00 37.59 171 GLY A N 1
ATOM 1346 C CA . GLY A 1 171 ? -4.830 17.749 -15.302 1.00 37.59 171 GLY A CA 1
ATOM 1347 C C . GLY A 1 171 ? -6.090 17.847 -14.456 1.00 37.59 171 GLY A C 1
ATOM 1348 O O . GLY A 1 171 ? -6.824 16.878 -14.403 1.00 37.59 171 GLY A O 1
ATOM 1349 N N . LEU A 1 172 ? -6.340 18.980 -13.794 1.00 44.88 172 LEU A N 1
ATOM 1350 C CA . LEU A 1 172 ? -7.612 19.304 -13.146 1.00 44.88 172 LEU A CA 1
ATOM 1351 C C . LEU A 1 172 ? -7.754 20.832 -13.098 1.00 44.88 172 LEU A C 1
ATOM 1353 O O . LEU A 1 172 ? -7.444 21.459 -12.093 1.00 44.88 172 LEU A O 1
ATOM 1357 N N . ASN A 1 173 ? -8.212 21.444 -14.191 1.00 34.47 173 ASN A N 1
ATOM 1358 C CA . ASN A 1 173 ? -9.099 22.594 -14.039 1.00 34.47 173 ASN A CA 1
ATOM 1359 C C . ASN A 1 173 ? -10.118 22.625 -15.178 1.00 34.47 173 ASN A C 1
ATOM 1361 O O . ASN A 1 173 ? -9.872 23.076 -16.294 1.00 34.47 173 ASN A O 1
ATOM 1365 N N . SER A 1 174 ? -11.259 22.039 -14.849 1.00 41.25 174 SER A N 1
ATOM 1366 C CA . SER A 1 174 ? -12.516 22.101 -15.563 1.00 41.25 174 SER A CA 1
ATOM 1367 C C . SER A 1 174 ? -13.200 23.429 -15.226 1.00 41.25 174 SER A C 1
ATOM 1369 O O . SER A 1 174 ? -13.391 23.698 -14.050 1.00 41.25 174 SER A O 1
ATOM 1371 N N . ILE A 1 175 ? -13.617 24.165 -16.263 1.00 42.06 175 ILE A N 1
ATOM 1372 C CA . ILE A 1 175 ? -14.944 24.798 -16.401 1.00 42.06 175 ILE A CA 1
ATOM 1373 C C . ILE A 1 175 ? -15.333 25.907 -15.370 1.00 42.06 175 ILE A C 1
ATOM 1375 O O . ILE A 1 175 ? -15.246 25.755 -14.159 1.00 42.06 175 ILE A O 1
ATOM 1379 N N . ILE A 1 176 ? -15.932 26.971 -15.933 1.00 40.16 176 ILE A N 1
ATOM 1380 C CA . ILE A 1 176 ? -16.812 28.032 -15.381 1.00 40.16 176 ILE A CA 1
ATOM 1381 C C . ILE A 1 176 ? -16.160 29.330 -14.835 1.00 40.16 176 ILE A C 1
ATOM 1383 O O . ILE A 1 176 ? -15.815 29.409 -13.660 1.00 40.16 176 ILE A O 1
ATOM 1387 N N . HIS A 1 177 ? -16.113 30.394 -15.660 1.00 35.12 177 HIS A N 1
ATOM 1388 C CA . HIS A 1 177 ? -16.955 31.616 -15.543 1.00 35.12 177 HIS A CA 1
ATOM 1389 C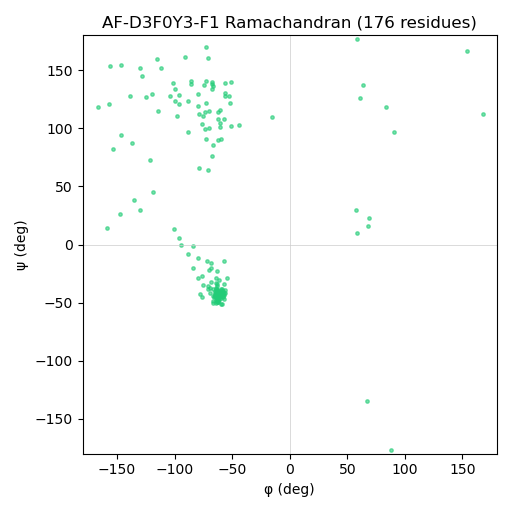 C . HIS A 1 177 ? -16.463 32.764 -16.455 1.00 35.12 177 HIS A C 1
ATOM 1391 O O . HIS A 1 177 ? -15.432 33.383 -16.190 1.00 35.12 177 HIS A O 1
ATOM 1397 N N . SER A 1 178 ? -17.254 33.102 -17.476 1.00 35.00 178 SER A N 1
ATOM 1398 C CA . SER A 1 178 ? -17.852 34.433 -17.712 1.00 35.00 178 SER A CA 1
ATOM 1399 C C . SER A 1 178 ? -18.966 34.291 -18.742 1.00 35.00 178 SER A C 1
ATOM 1401 O O . SER A 1 178 ? -18.741 33.550 -19.725 1.00 35.00 178 SER A O 1
#

pLDDT: mean 80.3, std 19.87, range [34.47, 98.38]

Nearest PDB structures (foldseek):
  5ch4-assembly1_G  TM=3.776E-01  e=7.185E+00  Thermus thermophilus HB8

Radius of gyration: 32.84 Å; Cα contacts (8 Å, |Δi|>4): 143; chains: 1; bounding box: 97×45×101 Å

Solvent-accessible surface area (backbone atoms only — not comparable to full-atom values): 10949 Å² total; per-residue (Å²): 141,78,82,88,81,90,77,82,83,72,80,74,76,75,74,82,74,73,60,66,68,61,56,52,49,49,54,50,52,45,53,53,48,50,55,52,35,53,50,44,52,52,54,38,60,65,51,54,78,75,63,50,95,81,48,90,68,87,77,73,73,89,63,74,80,80,78,70,101,64,89,77,51,64,75,52,47,50,52,50,36,51,53,45,52,50,51,45,48,52,55,51,50,47,54,50,55,48,52,51,53,19,49,55,40,45,54,50,48,55,48,33,73,75,42,20,63,87,33,67,70,42,71,46,43,30,62,52,48,69,39,84,73,52,28,34,42,31,19,41,48,42,82,51,70,58,16,55,76,70,61,36,48,38,71,46,79,42,72,58,66,77,72,84,71,94,77,86,85,87,85,81,84,78,86,90,91,132

Sequence (178 aa):
MESVIDQPMTHATHDRVAPVWRTIDEAAARRTLRAQVEKLETELARLTVRITPRDAIDWSPRMSALHGPRLLGLGELERIRDDLAERLHAVRQALAERAEREALKRDQLARMLRDPAEHRFVRITRTDVGEPGCGAWESRPRLGIIGMLAGWWHVKVSSGCPLATVEAAAGLNSIIHS

Foldseek 3Di:
DDDDDDDPPPPPPPPPPDDPVVVVVQVVLLVVLVVLLVVLVVLLVVLVVVDDPPLPADPPPPDPDDDPPDDDGNVRSVVSSVVSVVSSVSSVVSVVVLQVQLVVLVVVVVVCQVQVLVVAQDKRWCVSNPHDAGKIWTKYADPPPVSNVVSHIHIDIDRDDDPDPPDPPPDDDDDDDD